Protein AF-A0A9D4FPV4-F1 (afdb_monomer_lite)

Structure (mmCIF, N/CA/C/O backbone):
data_AF-A0A9D4FPV4-F1
#
_entry.id   AF-A0A9D4FPV4-F1
#
loop_
_atom_site.group_PDB
_atom_site.id
_atom_site.type_symbol
_atom_site.label_atom_id
_atom_site.label_alt_id
_atom_site.label_comp_id
_atom_site.label_asym_id
_atom_site.label_entity_id
_atom_site.label_seq_id
_atom_site.pdbx_PDB_ins_code
_atom_site.Cartn_x
_atom_site.Cartn_y
_atom_site.Cartn_z
_atom_site.occupancy
_atom_site.B_iso_or_equiv
_atom_site.auth_seq_id
_atom_site.auth_comp_id
_atom_site.auth_asym_id
_atom_site.auth_atom_id
_atom_site.pdbx_PDB_model_num
ATOM 1 N N . MET A 1 1 ? -13.320 4.848 34.660 1.00 82.25 1 MET A N 1
ATOM 2 C CA . MET A 1 1 ? -12.532 3.700 34.163 1.00 82.25 1 MET A CA 1
ATOM 3 C C . MET A 1 1 ? -12.797 2.466 35.005 1.00 82.25 1 MET A C 1
ATOM 5 O O . MET A 1 1 ? -13.304 1.519 34.429 1.00 82.25 1 MET A O 1
ATOM 9 N N . GLN A 1 2 ? -12.563 2.500 36.325 1.00 88.62 2 GLN A N 1
ATOM 10 C CA . GLN A 1 2 ? -12.841 1.358 37.212 1.00 88.62 2 GLN A CA 1
ATOM 11 C C . GLN A 1 2 ? -14.270 0.813 37.055 1.00 88.62 2 GLN A C 1
ATOM 13 O O . GLN A 1 2 ? -14.420 -0.342 36.704 1.00 88.62 2 GLN A O 1
ATOM 18 N N . ALA A 1 3 ? -15.293 1.675 37.080 1.00 89.94 3 ALA A N 1
ATOM 19 C CA . ALA A 1 3 ? -16.686 1.254 36.866 1.00 89.94 3 ALA A CA 1
ATOM 20 C C . ALA A 1 3 ? -16.949 0.483 35.549 1.00 89.94 3 ALA A C 1
ATOM 22 O O . ALA A 1 3 ? -17.850 -0.347 35.487 1.00 89.94 3 ALA A O 1
ATOM 23 N N . LEU A 1 4 ? -16.180 0.745 34.482 1.00 90.44 4 LEU A N 1
ATOM 24 C CA . LEU A 1 4 ? -16.288 -0.024 33.234 1.00 90.44 4 LEU A CA 1
ATOM 25 C C . LEU A 1 4 ? -15.596 -1.385 33.352 1.00 90.44 4 LEU A C 1
ATOM 27 O O . LEU A 1 4 ? -16.082 -2.350 32.775 1.00 90.44 4 LEU A O 1
ATOM 31 N N . LEU A 1 5 ? -14.478 -1.460 34.079 1.00 90.94 5 LEU A N 1
ATOM 32 C CA . LEU A 1 5 ? -13.794 -2.721 34.366 1.00 90.94 5 LEU A CA 1
ATOM 33 C C . LEU A 1 5 ? -14.655 -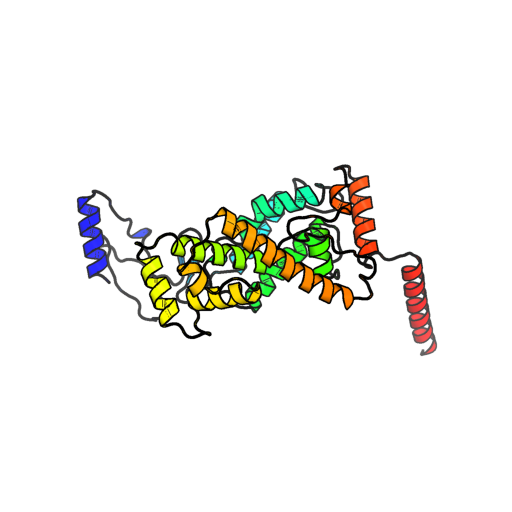3.604 35.271 1.00 90.94 5 LEU A C 1
ATOM 35 O O . LEU A 1 5 ? -14.843 -4.766 34.940 1.00 90.94 5 LEU A O 1
ATOM 39 N N . ASP A 1 6 ? -15.273 -3.035 36.307 1.00 90.56 6 ASP A N 1
ATOM 40 C CA . ASP A 1 6 ? -16.184 -3.752 37.207 1.00 90.56 6 ASP A CA 1
ATOM 41 C C . ASP A 1 6 ? -17.390 -4.318 36.435 1.00 90.56 6 ASP A C 1
ATOM 43 O O . ASP A 1 6 ? -17.797 -5.461 36.631 1.00 90.56 6 ASP A O 1
ATOM 47 N N . LEU A 1 7 ? -17.936 -3.547 35.484 1.00 92.19 7 LEU A N 1
ATOM 48 C CA . LEU A 1 7 ? -19.006 -4.016 34.601 1.00 92.19 7 LEU A CA 1
ATOM 49 C C . LEU A 1 7 ? -18.538 -5.160 33.688 1.00 92.19 7 LEU A C 1
ATOM 51 O O . LEU A 1 7 ? -19.287 -6.101 33.423 1.00 92.19 7 LEU A O 1
ATOM 55 N N . VAL A 1 8 ? -17.312 -5.079 33.172 1.00 91.31 8 VAL A N 1
ATOM 56 C CA . VAL A 1 8 ? -16.721 -6.141 32.351 1.00 91.31 8 VAL A CA 1
ATOM 57 C C . VAL A 1 8 ? -16.483 -7.398 33.190 1.00 91.31 8 VAL A C 1
ATOM 59 O O . VAL A 1 8 ? -16.819 -8.487 32.733 1.00 91.31 8 VAL A O 1
ATOM 62 N N . GLU A 1 9 ? -15.984 -7.280 34.418 1.00 90.12 9 GLU A N 1
ATOM 63 C CA . GLU A 1 9 ? -15.844 -8.400 35.358 1.00 90.12 9 GLU A CA 1
ATOM 64 C C . GLU A 1 9 ? -17.188 -9.039 35.696 1.00 90.12 9 GLU A C 1
ATOM 66 O O . GLU A 1 9 ? -17.328 -10.261 35.654 1.00 90.12 9 GLU A O 1
ATOM 71 N N . PHE A 1 10 ? -18.208 -8.224 35.960 1.00 90.31 10 PHE A N 1
ATOM 72 C CA . PHE A 1 10 ? -19.554 -8.711 36.237 1.00 90.31 10 PHE A CA 1
ATOM 73 C C . PHE A 1 10 ? -20.127 -9.513 35.059 1.00 90.31 10 PHE A C 1
ATOM 75 O O . PHE A 1 10 ? -20.656 -10.607 35.238 1.00 90.31 10 PHE A O 1
ATOM 82 N N . ASN A 1 11 ? -19.977 -9.018 33.828 1.00 92.19 11 ASN A N 1
ATOM 83 C CA . ASN A 1 11 ? -20.468 -9.739 32.653 1.00 92.19 11 ASN A CA 1
ATOM 84 C C . ASN A 1 11 ? -19.634 -10.989 32.340 1.00 92.19 11 ASN A C 1
ATOM 86 O O . ASN A 1 11 ? -20.189 -12.036 32.021 1.00 92.19 11 ASN A O 1
ATOM 90 N N . THR A 1 12 ? -18.308 -10.911 32.459 1.00 91.88 12 THR A N 1
ATOM 91 C CA . THR A 1 12 ? -17.434 -12.057 32.168 1.00 91.88 12 THR A CA 1
ATOM 92 C C . THR A 1 12 ? -17.549 -13.163 33.210 1.00 91.88 12 THR A C 1
ATOM 94 O O . THR A 1 12 ? -17.534 -14.334 32.841 1.00 91.88 12 THR A O 1
ATOM 97 N N . SER A 1 13 ? -17.771 -12.822 34.482 1.00 88.19 13 SER A N 1
ATOM 98 C CA . SER A 1 13 ? -18.072 -13.806 35.529 1.00 88.19 13 SER A CA 1
ATOM 99 C C . SER A 1 13 ? -19.400 -14.526 35.287 1.00 88.19 13 SER A C 1
ATOM 101 O O . SER A 1 13 ? -19.462 -15.740 35.476 1.00 88.19 13 SER A O 1
ATOM 103 N N . ARG A 1 14 ? -20.427 -13.824 34.781 1.00 90.44 14 ARG A N 1
ATOM 104 C CA . ARG A 1 14 ? -21.689 -14.444 34.341 1.00 90.44 14 ARG A CA 1
ATOM 105 C C . ARG A 1 14 ? -21.471 -15.461 33.222 1.00 90.44 14 ARG A C 1
ATOM 107 O O . ARG A 1 14 ? -22.079 -16.526 33.236 1.00 90.44 14 ARG A O 1
ATOM 114 N N . ASP A 1 15 ? -20.584 -15.140 32.286 1.00 92.00 15 ASP A N 1
ATOM 115 C CA . ASP A 1 15 ? -20.262 -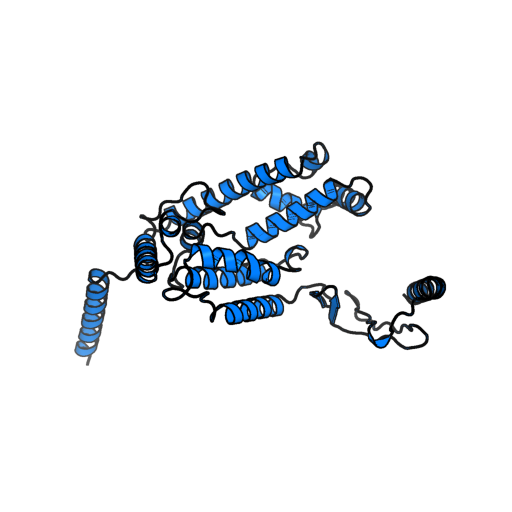15.998 31.144 1.00 92.00 15 ASP A CA 1
ATOM 116 C C . ASP A 1 15 ? -19.162 -17.038 31.468 1.00 92.00 15 ASP A C 1
ATOM 118 O O . ASP A 1 15 ? -18.694 -17.743 30.576 1.00 92.00 15 ASP A O 1
ATOM 122 N N . LEU A 1 16 ? -18.749 -17.155 32.742 1.00 89.81 16 LEU A N 1
ATOM 123 C CA . LEU A 1 16 ? -17.699 -18.063 33.234 1.00 89.81 16 LEU A CA 1
ATOM 124 C C . LEU A 1 16 ? -16.327 -17.865 32.561 1.00 89.81 16 LEU A C 1
ATOM 126 O O . LEU A 1 16 ? -15.498 -18.776 32.507 1.00 89.81 16 LEU A O 1
ATOM 130 N N . VAL A 1 17 ? -16.058 -16.655 32.071 1.00 91.94 17 VAL A N 1
ATOM 131 C CA . VAL A 1 17 ? -14.782 -16.266 31.470 1.00 91.94 17 VAL A CA 1
ATOM 132 C C . VAL A 1 17 ? -13.986 -15.436 32.470 1.00 91.94 17 VAL A C 1
ATOM 134 O O . VAL A 1 17 ? -14.460 -14.427 32.979 1.00 91.94 17 VAL A O 1
ATOM 137 N N . LYS A 1 18 ? -12.729 -15.816 32.721 1.00 88.12 18 LYS A N 1
ATOM 138 C CA . LYS A 1 18 ? -11.814 -15.027 33.556 1.00 88.12 18 LYS A CA 1
ATOM 139 C C . LYS A 1 18 ? -10.832 -14.251 32.686 1.00 88.12 18 LYS A C 1
ATOM 141 O O . LYS A 1 18 ? -10.059 -14.841 31.931 1.00 88.12 18 LYS A O 1
ATOM 146 N N . ILE A 1 19 ? -10.831 -12.928 32.816 1.00 90.00 19 ILE A N 1
ATOM 147 C CA . ILE A 1 19 ? -9.841 -12.077 32.149 1.00 90.00 19 ILE A CA 1
ATOM 148 C C . ILE A 1 19 ? -8.510 -12.174 32.897 1.00 90.00 19 ILE A C 1
ATOM 150 O O . ILE A 1 19 ? -8.471 -12.123 34.124 1.00 90.00 19 ILE A O 1
ATOM 154 N N . ASN A 1 20 ? -7.414 -12.321 32.154 1.00 90.38 20 ASN A N 1
ATOM 155 C CA . ASN A 1 20 ? -6.080 -12.365 32.735 1.00 90.38 20 ASN A CA 1
ATOM 156 C C . ASN A 1 20 ? -5.570 -10.928 33.013 1.00 90.38 20 ASN A C 1
ATOM 158 O O . ASN A 1 20 ? -5.347 -10.185 32.049 1.00 90.38 20 ASN A O 1
ATOM 162 N N . PRO A 1 21 ? -5.369 -10.537 34.285 1.00 89.75 21 PRO A N 1
ATOM 163 C CA . PRO A 1 21 ? -4.853 -9.216 34.645 1.00 89.75 21 PRO A CA 1
ATOM 164 C C . PRO A 1 21 ? -3.407 -8.993 34.184 1.00 89.75 21 PRO A C 1
ATOM 166 O O . PRO A 1 21 ? -3.105 -7.900 33.722 1.00 89.75 21 PRO A O 1
ATOM 169 N N . ASP A 1 22 ? -2.554 -10.023 34.167 1.00 89.12 22 ASP A N 1
ATOM 170 C CA . ASP A 1 22 ? -1.148 -9.916 33.735 1.00 89.12 22 ASP A CA 1
ATOM 171 C C . ASP A 1 22 ? -1.008 -9.568 32.247 1.00 89.12 22 ASP A C 1
ATOM 173 O O . ASP A 1 22 ? -0.028 -8.963 31.823 1.00 89.12 22 ASP A O 1
ATOM 177 N N . LYS A 1 23 ? -1.984 -9.981 31.428 1.00 89.44 23 LYS A N 1
ATOM 178 C CA . LYS A 1 23 ? -2.048 -9.646 29.993 1.00 89.44 23 LYS A CA 1
ATOM 179 C C . LYS A 1 23 ? -2.839 -8.368 29.718 1.00 89.44 23 LYS A C 1
ATOM 181 O O . LYS A 1 23 ? -2.939 -7.958 28.561 1.00 89.44 23 LYS A O 1
ATOM 186 N N . SER A 1 24 ? -3.464 -7.801 30.745 1.00 90.62 24 SER A N 1
ATOM 187 C CA . SER A 1 24 ? -4.238 -6.574 30.638 1.00 90.62 24 SER A CA 1
ATOM 188 C C . SER A 1 24 ? -3.313 -5.394 30.906 1.00 90.62 24 SER A C 1
ATOM 190 O O . SER A 1 24 ? -2.504 -5.409 31.827 1.00 90.62 24 SER A O 1
ATOM 192 N N . GLU A 1 25 ? -3.414 -4.365 30.077 1.00 90.25 25 GLU A N 1
ATOM 193 C CA . GLU A 1 25 ? -2.522 -3.210 30.128 1.00 90.25 25 GLU A CA 1
ATOM 194 C C . GLU A 1 25 ? -3.335 -1.930 29.921 1.00 90.25 25 GLU A C 1
ATOM 196 O O . GLU A 1 25 ? -4.277 -1.891 29.121 1.00 90.25 25 GLU A O 1
ATOM 201 N N . ILE A 1 26 ? -2.959 -0.863 30.625 1.00 88.62 26 ILE A N 1
ATOM 202 C CA . ILE A 1 26 ? -3.573 0.459 30.493 1.00 88.62 26 ILE A CA 1
ATOM 203 C C . ILE A 1 26 ? -2.666 1.344 29.647 1.00 88.62 26 ILE A C 1
ATOM 205 O O . ILE A 1 26 ? -1.550 1.671 30.047 1.00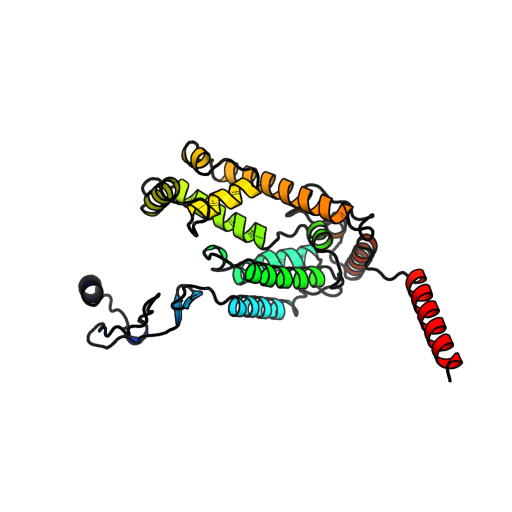 88.62 26 ILE A O 1
ATOM 209 N N . LEU A 1 27 ? -3.173 1.771 28.488 1.00 87.12 27 LEU A N 1
ATOM 210 C CA . LEU A 1 27 ? -2.519 2.752 27.625 1.00 87.12 27 LEU A CA 1
ATOM 211 C C . LEU A 1 27 ? -3.206 4.109 27.746 1.00 87.12 27 LEU A C 1
ATOM 213 O O . LEU A 1 27 ? -4.315 4.303 27.240 1.00 87.12 27 LEU A O 1
ATOM 217 N N . THR A 1 28 ? -2.521 5.083 28.335 1.00 82.31 28 THR A N 1
ATOM 218 C CA . THR A 1 28 ? -3.039 6.450 28.402 1.00 82.31 28 THR A CA 1
ATOM 219 C C . THR A 1 28 ? -2.794 7.179 27.077 1.00 82.31 28 THR A C 1
ATOM 221 O O . THR A 1 28 ? -1.658 7.415 26.662 1.00 82.31 28 THR A O 1
ATOM 224 N N . VAL A 1 29 ? -3.874 7.553 26.387 1.00 78.88 29 VAL A N 1
ATOM 225 C CA . VAL A 1 29 ? -3.825 8.299 25.118 1.00 78.88 29 VAL A CA 1
ATOM 226 C C . VAL A 1 29 ? -4.035 9.784 25.405 1.00 78.88 29 VAL A C 1
ATOM 228 O O . VAL A 1 29 ? -5.038 10.152 26.005 1.00 78.88 29 VAL A O 1
ATOM 231 N N . LYS A 1 30 ? -3.110 10.648 24.963 1.00 70.56 30 LYS A N 1
ATOM 232 C CA . LYS A 1 30 ? -3.107 12.124 25.144 1.00 70.56 30 LYS A CA 1
ATOM 233 C C . LYS A 1 30 ? -3.009 12.675 26.577 1.00 70.56 30 LYS A C 1
ATOM 235 O O . LYS A 1 30 ? -2.623 13.832 26.719 1.00 70.56 30 LYS A O 1
ATOM 240 N N . TYR A 1 31 ? -3.305 11.898 27.613 1.00 69.69 31 TYR A N 1
ATOM 241 C CA . TYR A 1 31 ? -3.192 12.328 29.012 1.00 69.69 31 TYR A CA 1
ATOM 242 C C . TYR A 1 31 ? -1.918 11.771 29.661 1.00 69.69 31 TYR A C 1
ATOM 244 O O . TYR A 1 31 ? -1.467 10.683 29.315 1.00 69.69 31 TYR A O 1
ATOM 252 N N . LYS A 1 32 ? -1.317 12.530 30.586 1.00 64.25 32 LYS A N 1
ATOM 253 C CA . LYS A 1 32 ? -0.096 12.120 31.310 1.00 64.25 32 LYS A CA 1
ATOM 254 C C . LYS A 1 32 ? -0.372 11.398 32.630 1.00 64.25 32 LYS A C 1
ATOM 256 O O . LYS A 1 32 ? 0.561 10.875 33.228 1.00 64.25 32 LYS A O 1
ATOM 261 N N . ASN A 1 33 ? -1.619 11.389 33.092 1.00 72.38 33 ASN A N 1
ATOM 262 C CA . ASN A 1 33 ? -1.941 10.832 34.398 1.00 72.38 33 ASN A CA 1
ATOM 263 C C . ASN A 1 33 ? -1.936 9.305 34.329 1.00 72.38 33 ASN A C 1
ATOM 265 O O . ASN A 1 33 ? -2.581 8.709 33.462 1.00 72.38 33 ASN A O 1
ATOM 269 N N . THR A 1 34 ? -1.202 8.690 35.250 1.00 74.38 34 THR A N 1
ATOM 270 C CA . THR A 1 34 ? -1.275 7.257 35.513 1.00 74.38 34 THR A CA 1
ATOM 271 C C . THR A 1 34 ? -2.621 6.953 36.153 1.00 74.38 34 THR A C 1
ATOM 273 O O . THR A 1 34 ? -3.066 7.656 37.063 1.00 74.38 34 THR A O 1
ATOM 276 N N . VAL A 1 35 ? -3.305 5.929 35.645 1.00 81.00 35 VAL A N 1
ATOM 277 C CA . VAL A 1 35 ? -4.594 5.507 36.192 1.00 81.00 35 VAL A CA 1
ATOM 278 C C . VAL A 1 35 ? -4.357 4.246 36.998 1.00 81.00 35 VAL A C 1
ATOM 280 O O . VAL A 1 35 ? -3.925 3.235 36.453 1.00 81.00 35 VAL A O 1
ATOM 283 N N . LYS A 1 36 ? -4.641 4.301 38.298 1.00 84.88 36 LYS A N 1
ATOM 284 C CA . LYS A 1 36 ? -4.700 3.096 39.124 1.00 84.88 36 LYS A CA 1
ATOM 285 C C . LYS A 1 36 ? -6.036 2.420 38.862 1.00 84.88 36 LYS A C 1
ATOM 287 O O . LYS A 1 36 ? -7.081 3.038 39.072 1.00 84.88 36 LYS A O 1
ATOM 292 N N . ALA A 1 37 ? -5.995 1.197 38.357 1.00 87.44 37 ALA A N 1
ATOM 293 C CA . ALA A 1 37 ? -7.184 0.386 38.175 1.00 87.44 37 ALA A CA 1
ATOM 294 C C . ALA A 1 37 ? -6.865 -1.067 38.507 1.00 87.44 37 ALA A C 1
ATOM 296 O O . ALA A 1 37 ? -5.753 -1.542 38.269 1.00 87.44 37 ALA A O 1
ATOM 297 N N . THR A 1 38 ? -7.853 -1.755 39.057 1.00 90.38 38 THR A N 1
ATOM 298 C CA . THR A 1 38 ? -7.742 -3.154 39.458 1.00 90.38 38 THR A CA 1
ATOM 299 C C . THR A 1 38 ? -8.623 -4.020 38.576 1.00 90.38 38 THR A C 1
ATOM 301 O O . THR A 1 38 ? -9.736 -3.614 38.242 1.00 90.38 38 THR A O 1
ATOM 304 N N . LEU A 1 39 ? -8.122 -5.203 38.224 1.00 87.94 39 LEU A N 1
ATOM 305 C CA . LEU A 1 39 ? -8.870 -6.262 37.567 1.00 87.94 39 LEU A CA 1
ATOM 306 C C . LEU A 1 39 ? -8.740 -7.564 38.368 1.00 87.94 39 LEU A C 1
ATOM 308 O O . LEU A 1 39 ? -7.625 -8.008 38.639 1.00 87.94 39 LEU A O 1
ATOM 312 N N . ASN A 1 40 ? -9.849 -8.190 38.752 1.00 86.19 40 ASN A N 1
ATOM 313 C CA . ASN A 1 40 ? -9.906 -9.371 39.617 1.00 86.19 40 ASN A CA 1
ATOM 314 C C . ASN A 1 40 ? -9.122 -9.180 40.931 1.00 86.19 40 ASN A C 1
ATOM 316 O O . ASN A 1 40 ? -8.442 -10.095 41.399 1.00 86.19 40 ASN A O 1
ATOM 320 N N . GLY A 1 41 ? -9.162 -7.967 41.493 1.00 84.50 41 GLY A N 1
ATOM 321 C CA . GLY A 1 41 ? -8.407 -7.592 42.693 1.00 84.50 41 GLY A CA 1
ATOM 322 C C . GLY A 1 41 ? -6.895 -7.404 42.491 1.00 84.50 41 GLY A C 1
ATOM 323 O O . GLY A 1 41 ? -6.199 -7.117 43.461 1.00 84.50 41 GLY A O 1
ATOM 324 N N . GLN A 1 42 ? -6.375 -7.536 41.266 1.00 89.94 42 GLN A N 1
ATOM 325 C CA . GLN A 1 42 ? -4.966 -7.294 40.934 1.00 89.94 42 GLN A CA 1
ATOM 326 C C . GLN A 1 42 ? -4.798 -5.960 40.201 1.00 89.94 42 GLN A C 1
ATOM 328 O O . GLN A 1 42 ? -5.623 -5.596 39.368 1.00 89.94 42 GLN A O 1
ATOM 333 N N . GLU A 1 43 ? -3.742 -5.205 40.508 1.00 89.12 43 GLU A N 1
ATOM 334 C CA . GLU A 1 43 ? -3.479 -3.920 39.849 1.00 89.12 43 GLU A CA 1
ATOM 335 C C . GLU A 1 43 ? -2.998 -4.130 38.406 1.00 89.12 43 GLU A C 1
ATOM 337 O O . GLU A 1 43 ? -2.088 -4.916 38.146 1.00 89.12 43 GLU A O 1
ATOM 342 N N . ILE A 1 44 ? -3.610 -3.414 37.461 1.00 91.50 44 ILE A N 1
ATOM 343 C CA . ILE A 1 44 ? -3.250 -3.488 36.044 1.00 91.50 44 ILE A CA 1
ATOM 344 C C . ILE A 1 44 ? -2.071 -2.553 35.764 1.00 91.50 44 ILE A C 1
ATOM 346 O O . ILE A 1 44 ? -2.070 -1.383 36.160 1.00 91.50 44 ILE A O 1
ATOM 350 N N . SER A 1 45 ? -1.082 -3.039 35.012 1.00 89.44 45 SER A N 1
ATOM 351 C CA . SER A 1 45 ? 0.083 -2.234 34.647 1.00 89.44 45 SER A CA 1
ATOM 352 C C . SER A 1 45 ? -0.273 -1.087 33.684 1.00 89.44 45 SER A C 1
ATOM 354 O O . SER A 1 45 ? -1.039 -1.243 32.730 1.00 89.44 45 SER A O 1
ATOM 356 N N . ASN A 1 46 ? 0.301 0.095 33.932 1.00 88.31 46 ASN A N 1
ATOM 357 C CA . ASN A 1 46 ? 0.252 1.218 32.996 1.00 88.31 46 ASN A CA 1
ATOM 358 C C . ASN A 1 46 ? 1.459 1.132 32.061 1.00 88.31 46 ASN A C 1
ATOM 360 O O . ASN A 1 46 ? 2.601 1.107 32.522 1.00 88.31 46 ASN A O 1
ATOM 364 N N . VAL A 1 47 ? 1.221 1.148 30.753 1.00 88.00 47 VAL A N 1
ATOM 365 C CA . VAL A 1 47 ? 2.276 1.034 29.743 1.00 88.00 47 VAL A CA 1
ATOM 366 C C . VAL A 1 47 ? 2.205 2.182 28.741 1.00 88.00 47 VAL A C 1
ATOM 368 O O . VAL A 1 47 ? 1.155 2.767 28.476 1.00 88.00 47 VAL A O 1
ATOM 371 N N . SER A 1 48 ? 3.355 2.525 28.162 1.00 84.31 48 SER A N 1
ATOM 372 C CA . SER A 1 48 ? 3.463 3.583 27.148 1.00 84.31 48 SER A CA 1
ATOM 373 C C . SER A 1 48 ? 3.154 3.095 25.730 1.00 84.31 48 SER A C 1
ATOM 375 O O . SER A 1 48 ? 2.776 3.904 24.875 1.00 84.31 48 SER A O 1
ATOM 377 N N . ASN A 1 49 ? 3.294 1.785 25.501 1.00 84.75 49 ASN A N 1
ATOM 378 C CA . ASN A 1 49 ? 3.002 1.085 24.258 1.00 84.75 49 ASN A CA 1
ATOM 379 C C . ASN A 1 49 ? 2.250 -0.215 24.560 1.00 84.75 49 ASN A C 1
ATOM 381 O O . ASN A 1 49 ? 2.695 -0.975 25.410 1.00 84.75 49 ASN A O 1
ATOM 385 N N . VAL A 1 50 ? 1.181 -0.489 23.810 1.00 87.00 50 VAL A N 1
ATOM 386 C CA . VAL A 1 50 ? 0.440 -1.762 23.837 1.00 87.00 50 VAL A CA 1
ATOM 387 C C . VAL A 1 50 ? 0.407 -2.340 22.434 1.00 87.00 50 VAL A C 1
ATOM 389 O O . VAL A 1 50 ? 0.111 -1.631 21.467 1.00 87.00 50 VAL A O 1
ATOM 392 N N . LYS A 1 51 ? 0.629 -3.646 22.311 1.00 85.62 51 LYS A N 1
ATOM 393 C CA . LYS A 1 51 ? 0.446 -4.355 21.045 1.00 85.62 51 LYS A CA 1
ATOM 394 C C . LYS A 1 51 ? -0.991 -4.845 20.913 1.00 85.62 51 LYS A C 1
ATOM 396 O O . LYS A 1 51 ? -1.420 -5.743 21.627 1.00 85.62 51 LYS A O 1
ATOM 401 N N . HIS A 1 52 ? -1.730 -4.310 19.946 1.00 83.94 52 HIS A N 1
ATOM 402 C CA . HIS A 1 52 ? -3.117 -4.695 19.690 1.00 83.94 52 HIS A CA 1
ATOM 403 C C . HIS A 1 52 ? -3.300 -5.172 18.248 1.00 83.94 52 HIS A C 1
ATOM 405 O O . HIS A 1 52 ? -3.014 -4.437 17.304 1.00 83.94 52 HIS A O 1
ATOM 411 N N . ILE A 1 53 ? -3.764 -6.416 18.071 1.00 84.50 53 ILE A N 1
ATOM 412 C CA . ILE A 1 53 ? -3.979 -7.053 16.753 1.00 84.50 53 ILE A CA 1
ATOM 413 C C . ILE A 1 53 ? -2.701 -6.989 15.880 1.00 84.50 53 ILE A C 1
ATOM 415 O O . ILE A 1 53 ? -2.719 -6.768 14.671 1.00 84.50 53 ILE A O 1
ATOM 419 N N . GLY A 1 54 ? -1.536 -7.155 16.516 1.00 79.00 54 GLY A N 1
ATOM 420 C CA . GLY A 1 54 ? -0.237 -7.106 15.840 1.00 79.00 54 GLY A CA 1
ATOM 421 C C . GLY A 1 54 ? 0.225 -5.702 15.428 1.00 79.00 54 GLY A C 1
ATOM 422 O O . GLY A 1 54 ? 1.156 -5.596 14.627 1.00 79.00 54 GLY A O 1
ATOM 423 N N . ILE A 1 55 ? -0.414 -4.644 15.937 1.00 80.25 55 ILE A N 1
ATOM 424 C CA . ILE A 1 55 ? -0.032 -3.242 15.743 1.00 80.25 55 ILE A CA 1
ATOM 425 C C . ILE A 1 55 ? 0.381 -2.647 17.088 1.00 80.25 55 ILE A C 1
ATOM 427 O O . ILE A 1 55 ? -0.414 -2.629 18.028 1.00 80.25 55 ILE A O 1
ATOM 431 N N . ASP A 1 56 ? 1.596 -2.116 17.151 1.00 80.50 56 ASP A N 1
ATOM 432 C CA . ASP A 1 56 ? 2.070 -1.367 18.309 1.00 80.50 56 ASP A CA 1
ATOM 433 C C . ASP A 1 56 ? 1.385 0.002 18.352 1.00 80.50 56 ASP A C 1
ATOM 435 O O . ASP A 1 56 ? 1.507 0.817 17.430 1.00 80.50 56 ASP A O 1
ATOM 439 N N . ARG A 1 57 ? 0.627 0.242 19.422 1.00 80.44 57 ARG A N 1
ATOM 440 C CA . ARG A 1 57 ? -0.062 1.501 19.698 1.00 80.44 57 ARG A CA 1
ATOM 441 C C . ARG A 1 57 ? 0.650 2.218 20.826 1.00 80.44 57 ARG A C 1
ATOM 443 O O . ARG A 1 57 ? 0.850 1.648 21.890 1.00 80.44 57 ARG A O 1
ATOM 450 N N . ASN A 1 58 ? 0.973 3.482 20.597 1.00 81.50 58 ASN A N 1
ATOM 451 C CA . ASN A 1 58 ? 1.528 4.370 21.610 1.00 81.50 58 ASN A CA 1
ATOM 452 C C . ASN A 1 58 ? 0.481 5.398 22.066 1.00 81.50 58 ASN A C 1
ATOM 454 O O . ASN A 1 58 ? -0.564 5.556 21.432 1.00 81.50 58 ASN A O 1
ATOM 458 N N . GLY A 1 59 ? 0.778 6.174 23.112 1.00 73.56 59 GLY A N 1
ATOM 459 C CA . GLY A 1 59 ? -0.108 7.253 23.587 1.00 73.56 59 GLY A CA 1
ATOM 460 C C . GLY A 1 59 ? -0.417 8.358 22.553 1.00 73.56 59 GLY A C 1
ATOM 461 O O . GLY A 1 59 ? -1.313 9.175 22.771 1.00 73.56 59 GLY A O 1
ATOM 462 N N . LYS A 1 60 ? 0.296 8.384 21.413 1.00 72.56 60 LYS A N 1
ATOM 463 C CA . LYS A 1 60 ? 0.048 9.261 20.248 1.00 72.56 60 LYS A CA 1
ATOM 464 C C . LYS A 1 60 ? -0.755 8.573 19.129 1.00 72.56 60 LYS A C 1
ATOM 466 O O . LYS A 1 60 ? -1.102 9.225 18.149 1.00 72.56 60 LYS A O 1
ATOM 471 N N . ASN A 1 61 ? -1.056 7.283 19.282 1.00 69.94 61 ASN A N 1
ATOM 472 C CA . ASN A 1 61 ? -1.700 6.397 18.315 1.00 69.94 61 ASN A CA 1
ATOM 473 C C . ASN A 1 61 ? -1.012 6.345 16.933 1.00 69.94 61 ASN A C 1
ATOM 475 O O . ASN A 1 61 ? -1.682 6.227 15.909 1.00 69.94 61 ASN A O 1
ATOM 479 N N . THR A 1 62 ? 0.320 6.447 16.883 1.00 70.25 62 THR A N 1
ATOM 480 C CA . THR A 1 62 ? 1.106 6.368 15.637 1.00 70.25 62 THR A CA 1
ATOM 481 C C . THR A 1 62 ? 1.716 4.980 15.452 1.00 70.25 62 THR A C 1
ATOM 483 O O . THR A 1 62 ? 2.347 4.475 16.379 1.00 70.25 62 THR A O 1
ATOM 486 N N . VAL A 1 63 ? 1.614 4.401 14.254 1.00 70.81 63 VAL A N 1
ATOM 487 C CA . VAL A 1 63 ? 2.274 3.136 13.893 1.00 70.81 63 VAL A CA 1
ATOM 488 C C . VAL A 1 63 ? 3.788 3.299 13.851 1.00 70.81 63 VAL A C 1
ATOM 490 O O . VAL A 1 63 ? 4.325 4.251 13.278 1.00 70.81 63 VAL A O 1
ATOM 493 N N . ASN A 1 64 ? 4.483 2.301 14.393 1.00 79.31 64 ASN A N 1
ATOM 494 C CA . ASN A 1 64 ? 5.923 2.165 14.252 1.00 79.31 64 ASN A CA 1
ATOM 495 C C . ASN A 1 64 ? 6.293 1.669 12.843 1.00 79.31 64 ASN A C 1
ATOM 497 O O . ASN A 1 64 ? 6.407 0.474 12.568 1.00 79.31 64 ASN A O 1
ATOM 501 N N . ILE A 1 65 ? 6.483 2.608 11.920 1.00 84.44 65 ILE A N 1
ATOM 502 C CA . ILE A 1 65 ? 6.843 2.308 10.526 1.00 84.44 65 ILE A CA 1
ATOM 503 C C . ILE A 1 65 ? 8.197 1.606 10.421 1.00 84.44 65 ILE A C 1
ATOM 505 O O . ILE A 1 65 ? 8.390 0.777 9.534 1.00 84.44 65 ILE A O 1
ATOM 509 N N . GLU A 1 66 ? 9.124 1.886 11.336 1.00 86.31 66 GLU A N 1
ATOM 510 C CA . GLU A 1 66 ? 10.442 1.246 11.338 1.00 86.31 66 GLU A CA 1
ATOM 511 C C . GLU A 1 66 ? 10.331 -0.255 11.650 1.00 86.31 66 GLU A C 1
ATOM 513 O O . GLU A 1 66 ? 11.037 -1.077 11.061 1.00 86.31 66 GLU A O 1
ATOM 518 N N . GLU A 1 67 ? 9.382 -0.653 12.501 1.00 86.12 67 GLU A N 1
ATOM 519 C CA . GLU A 1 67 ? 9.075 -2.066 12.738 1.00 86.12 67 GLU A CA 1
ATOM 520 C C . GLU A 1 67 ? 8.484 -2.742 11.487 1.00 86.12 67 GLU A C 1
ATOM 522 O O . GLU A 1 67 ? 8.839 -3.879 11.151 1.00 86.12 67 GLU A O 1
ATOM 527 N N . ARG A 1 68 ? 7.630 -2.030 10.737 1.00 87.50 68 ARG A N 1
ATOM 528 C CA . ARG A 1 68 ? 7.074 -2.524 9.465 1.00 87.50 68 ARG A CA 1
ATOM 529 C C . ARG A 1 68 ? 8.148 -2.683 8.398 1.00 87.50 68 ARG A C 1
ATOM 531 O O . ARG A 1 68 ? 8.198 -3.722 7.739 1.00 87.50 68 ARG A O 1
ATOM 538 N N . LEU A 1 69 ? 9.061 -1.721 8.289 1.00 90.81 69 LEU A N 1
ATOM 539 C CA . LEU A 1 69 ? 10.233 -1.819 7.418 1.00 90.81 69 LEU A CA 1
ATOM 540 C C . LEU A 1 69 ? 11.108 -3.016 7.803 1.00 90.81 69 LEU A C 1
ATOM 542 O O . LEU A 1 69 ? 11.478 -3.804 6.935 1.00 90.81 69 LEU A O 1
ATOM 546 N N . ARG A 1 70 ? 11.370 -3.224 9.099 1.00 91.56 70 ARG A N 1
ATOM 547 C CA . ARG A 1 70 ? 12.128 -4.384 9.595 1.00 91.56 70 ARG A CA 1
ATOM 548 C C . ARG A 1 70 ? 11.433 -5.709 9.275 1.00 91.56 70 ARG A C 1
ATOM 550 O O . ARG A 1 70 ? 12.088 -6.676 8.890 1.00 91.56 70 ARG A O 1
ATOM 557 N N . THR A 1 71 ? 10.109 -5.762 9.401 1.00 90.88 71 THR A N 1
ATOM 558 C CA . THR A 1 71 ? 9.307 -6.948 9.062 1.00 90.88 71 THR A CA 1
ATOM 559 C C . THR A 1 71 ? 9.374 -7.257 7.567 1.00 90.88 71 THR A C 1
ATOM 561 O O . THR A 1 71 ? 9.582 -8.412 7.181 1.00 90.88 71 THR A O 1
ATOM 564 N N . ALA A 1 72 ? 9.265 -6.232 6.720 1.00 91.75 72 ALA A N 1
ATOM 565 C CA . ALA A 1 72 ? 9.423 -6.381 5.280 1.00 91.75 72 ALA A CA 1
ATOM 566 C C . ALA A 1 72 ? 10.838 -6.864 4.922 1.00 91.75 72 ALA A C 1
ATOM 568 O O . ALA A 1 72 ? 10.971 -7.846 4.196 1.00 91.75 72 ALA A O 1
ATOM 569 N N . GLN A 1 73 ? 11.882 -6.275 5.516 1.00 92.56 73 GLN A N 1
ATOM 570 C CA . GLN A 1 73 ? 13.278 -6.687 5.315 1.00 92.56 73 GLN A CA 1
ATOM 571 C C . GLN A 1 73 ? 13.510 -8.153 5.671 1.00 92.56 73 GLN A C 1
ATOM 573 O O . GLN A 1 73 ? 14.052 -8.896 4.860 1.00 92.56 73 GLN A O 1
ATOM 578 N N . ARG A 1 74 ? 13.046 -8.595 6.845 1.00 93.12 74 ARG A N 1
ATOM 579 C CA . ARG A 1 74 ? 13.139 -10.005 7.259 1.00 93.12 74 ARG A CA 1
ATOM 580 C C . ARG A 1 74 ? 12.446 -10.935 6.265 1.00 93.12 74 ARG A C 1
ATOM 582 O O . ARG A 1 74 ? 12.993 -11.977 5.922 1.00 93.12 74 ARG A O 1
ATOM 589 N N . THR A 1 75 ? 11.277 -10.531 5.766 1.00 93.00 75 THR A N 1
ATOM 590 C CA . THR A 1 75 ? 10.527 -11.307 4.768 1.00 93.00 75 THR A CA 1
ATOM 591 C C . THR A 1 75 ? 11.291 -11.395 3.444 1.00 93.00 75 THR A C 1
ATOM 593 O O . THR A 1 75 ? 11.375 -12.467 2.853 1.00 93.00 75 THR A O 1
ATOM 596 N N . ILE A 1 76 ? 11.910 -10.305 2.988 1.00 91.56 76 ILE A N 1
ATOM 597 C CA . ILE A 1 76 ? 12.746 -10.325 1.781 1.00 91.56 76 ILE A CA 1
ATOM 598 C C . ILE A 1 76 ? 13.964 -11.217 1.980 1.00 91.56 76 ILE A C 1
ATOM 600 O O . ILE A 1 76 ? 14.241 -12.041 1.116 1.00 91.56 76 ILE A O 1
ATOM 604 N N . TYR A 1 77 ? 14.665 -11.100 3.110 1.00 91.25 77 TYR A N 1
ATOM 605 C CA . TYR A 1 77 ? 15.848 -11.917 3.380 1.00 91.25 77 TYR A CA 1
ATOM 606 C C . TYR A 1 77 ? 15.528 -13.411 3.394 1.00 91.25 77 TYR A C 1
ATOM 608 O O . TYR A 1 77 ? 16.275 -14.183 2.798 1.00 91.25 77 TYR A O 1
ATOM 616 N N . SER A 1 78 ? 14.375 -13.816 3.936 1.00 90.88 78 SER A N 1
ATOM 617 C CA . SER A 1 78 ? 13.923 -15.211 3.824 1.00 90.88 78 SER A CA 1
ATOM 618 C C . SER A 1 78 ? 13.628 -15.653 2.384 1.00 90.88 78 SER A C 1
ATOM 620 O O . SER A 1 78 ? 13.700 -16.837 2.077 1.00 90.88 78 SER A O 1
ATOM 622 N N . LEU A 1 79 ? 13.316 -14.712 1.489 1.00 89.94 79 LEU A N 1
ATOM 623 C CA . LEU A 1 79 ? 12.994 -14.973 0.085 1.00 89.94 79 LEU A CA 1
ATOM 624 C C . LEU A 1 79 ? 14.206 -14.825 -0.853 1.00 89.94 79 LEU A C 1
ATOM 626 O O . LEU A 1 79 ? 14.114 -15.208 -2.021 1.00 89.94 79 LEU A O 1
ATOM 630 N N . LEU A 1 80 ? 15.353 -14.334 -0.368 1.00 86.06 80 LEU A N 1
ATOM 631 C CA . LEU A 1 80 ? 16.574 -14.244 -1.174 1.00 86.06 80 LEU A CA 1
ATOM 632 C C . LEU A 1 80 ? 17.098 -15.625 -1.577 1.00 86.06 80 LEU A C 1
ATOM 634 O O . LEU A 1 80 ? 17.448 -15.798 -2.744 1.00 86.06 80 LEU A O 1
ATOM 638 N N . GLY A 1 81 ? 17.098 -16.591 -0.648 1.00 80.88 81 GLY A N 1
ATOM 639 C CA . GLY A 1 81 ? 17.523 -17.976 -0.894 1.00 80.88 81 GLY A CA 1
ATOM 640 C C . GLY A 1 81 ? 16.731 -18.657 -2.020 1.00 80.88 81 GLY A C 1
ATOM 641 O O . GLY A 1 81 ? 17.342 -19.156 -2.959 1.00 80.88 81 GLY A O 1
ATOM 642 N N . PRO A 1 82 ? 15.386 -18.588 -2.004 1.00 79.94 82 PRO A N 1
ATOM 643 C CA . PRO A 1 82 ? 14.543 -19.031 -3.116 1.00 79.94 82 PRO A CA 1
ATOM 644 C C . PRO A 1 82 ? 14.758 -18.300 -4.452 1.00 79.94 82 PRO A C 1
ATOM 646 O O . PRO A 1 82 ? 14.286 -18.786 -5.474 1.00 79.94 82 PRO A O 1
ATOM 649 N N . GLY A 1 83 ? 15.434 -17.144 -4.476 1.00 79.56 83 GLY A N 1
ATOM 650 C CA . GLY A 1 83 ? 15.746 -16.421 -5.713 1.00 79.56 83 GLY A CA 1
ATOM 651 C C . GLY A 1 83 ? 15.027 -15.081 -5.903 1.00 79.56 83 GLY A C 1
ATOM 652 O O . GLY A 1 83 ? 14.838 -14.658 -7.045 1.00 79.56 83 GLY A O 1
ATOM 653 N N . LEU A 1 84 ? 14.626 -14.378 -4.834 1.00 83.69 84 LEU A N 1
ATOM 654 C CA . LEU A 1 84 ? 14.091 -13.004 -4.911 1.00 83.69 84 LEU A CA 1
ATOM 655 C C . LEU A 1 84 ? 15.207 -11.955 -5.140 1.00 83.69 84 LEU A C 1
ATOM 657 O O . LEU A 1 84 ? 15.331 -10.982 -4.402 1.00 83.69 84 LEU A O 1
ATOM 661 N N . HIS A 1 85 ? 16.047 -12.161 -6.153 1.00 77.19 85 HIS A N 1
ATOM 662 C CA . HIS A 1 85 ? 17.111 -11.245 -6.570 1.00 77.19 85 HIS A CA 1
ATOM 663 C C . HIS A 1 85 ? 17.316 -11.317 -8.094 1.00 77.19 85 HIS A C 1
ATOM 665 O O . HIS A 1 85 ? 16.993 -12.326 -8.726 1.00 77.19 85 HIS A O 1
ATOM 671 N N . ALA A 1 86 ? 17.842 -10.249 -8.703 1.00 68.62 86 ALA A N 1
ATOM 672 C CA . ALA A 1 86 ? 18.085 -10.214 -10.147 1.00 68.62 86 ALA A CA 1
ATOM 673 C C . ALA A 1 86 ? 19.159 -11.213 -10.615 1.00 68.62 86 ALA A C 1
ATOM 675 O O . ALA A 1 86 ? 20.071 -11.588 -9.881 1.00 68.62 86 ALA A O 1
ATOM 676 N N . GLY A 1 87 ? 19.064 -11.615 -11.885 1.00 64.00 87 GLY A N 1
ATOM 677 C CA . GLY A 1 87 ? 20.143 -12.262 -12.640 1.00 64.00 87 GLY A CA 1
ATOM 678 C C . GLY A 1 87 ? 20.404 -13.751 -12.371 1.00 64.00 87 GLY A C 1
ATOM 679 O O . GLY A 1 87 ? 20.970 -14.415 -13.247 1.00 64.00 87 GLY A O 1
ATOM 680 N N . ARG A 1 88 ? 20.009 -14.294 -11.209 1.00 66.00 88 ARG A N 1
ATOM 681 C CA . ARG A 1 88 ? 20.210 -15.718 -10.846 1.00 66.00 88 ARG A CA 1
ATOM 682 C C . ARG A 1 88 ? 19.009 -16.387 -10.160 1.00 66.00 88 ARG A C 1
ATOM 684 O O . ARG A 1 88 ? 19.107 -17.545 -9.776 1.00 66.00 88 ARG A O 1
ATOM 691 N N . GLY A 1 89 ? 17.887 -15.681 -10.048 1.00 73.00 89 GLY A N 1
ATOM 692 C CA . GLY A 1 89 ? 16.676 -16.167 -9.393 1.00 73.00 89 GLY A CA 1
ATOM 693 C C . GLY A 1 89 ? 15.470 -16.281 -10.326 1.00 73.00 89 GLY A C 1
ATOM 694 O O . GLY A 1 89 ? 15.576 -16.686 -11.487 1.00 73.00 89 GLY A O 1
ATOM 695 N N . PHE A 1 90 ? 14.302 -15.915 -9.803 1.00 84.56 90 PHE A N 1
ATOM 696 C CA . PHE A 1 90 ? 13.042 -15.954 -10.539 1.00 84.56 90 PHE A CA 1
ATOM 697 C C . PHE A 1 90 ? 13.011 -14.980 -11.723 1.00 84.56 90 PHE A C 1
ATOM 699 O O . PHE A 1 90 ? 13.719 -13.973 -11.758 1.00 84.56 90 PHE A O 1
ATOM 706 N N . SER A 1 91 ? 12.115 -15.234 -12.684 1.00 88.50 91 SER A N 1
ATOM 707 C CA . SER A 1 91 ? 11.776 -14.198 -13.659 1.00 88.50 91 SER A CA 1
ATOM 708 C C . SER A 1 91 ? 11.199 -12.981 -12.933 1.00 88.50 91 SER A C 1
ATOM 710 O O . SER A 1 91 ? 10.499 -13.107 -11.927 1.00 88.50 91 SER A O 1
ATOM 712 N N . THR A 1 92 ? 11.454 -11.791 -13.464 1.00 90.75 92 THR A N 1
ATOM 713 C CA . THR A 1 92 ? 11.019 -10.516 -12.883 1.00 90.75 92 THR A CA 1
ATOM 714 C C . THR A 1 92 ? 9.518 -10.471 -12.566 1.00 90.75 92 THR A C 1
ATOM 716 O O . THR A 1 92 ? 9.120 -9.944 -11.530 1.00 90.75 92 THR A O 1
ATOM 719 N N . ILE A 1 93 ? 8.676 -11.085 -13.406 1.00 91.81 93 ILE A N 1
ATOM 720 C CA . ILE A 1 93 ? 7.226 -11.184 -13.170 1.00 91.81 93 ILE A CA 1
ATOM 721 C C . ILE A 1 93 ? 6.916 -12.071 -11.965 1.00 91.81 93 ILE A C 1
ATOM 723 O O . ILE A 1 93 ? 6.090 -11.707 -11.129 1.00 91.81 93 ILE A O 1
ATOM 727 N N . VAL A 1 94 ? 7.573 -13.228 -11.861 1.00 91.06 94 VAL A N 1
ATOM 728 C CA . VAL A 1 94 ? 7.377 -14.152 -10.739 1.00 91.06 94 VAL A CA 1
ATOM 729 C C . VAL A 1 94 ? 7.875 -13.516 -9.443 1.00 91.06 94 VAL A C 1
ATOM 731 O O . VAL A 1 94 ? 7.151 -13.524 -8.453 1.00 91.06 94 VAL A O 1
ATOM 734 N N . ALA A 1 95 ? 9.044 -12.877 -9.460 1.00 91.62 95 ALA A N 1
ATOM 735 C CA . ALA A 1 95 ? 9.576 -12.137 -8.319 1.00 91.62 95 ALA A CA 1
ATOM 736 C C . ALA A 1 95 ? 8.633 -11.004 -7.867 1.00 91.62 95 ALA A C 1
ATOM 738 O O . ALA A 1 95 ? 8.355 -10.870 -6.676 1.00 91.62 95 ALA A O 1
ATOM 739 N N . HIS A 1 96 ? 8.066 -10.235 -8.803 1.00 92.75 96 HIS A N 1
ATOM 740 C CA . HIS A 1 96 ? 7.064 -9.213 -8.484 1.00 92.75 96 HIS A CA 1
ATOM 741 C C . HIS A 1 96 ? 5.768 -9.817 -7.922 1.00 92.75 96 HIS A C 1
ATOM 743 O O . HIS A 1 96 ? 5.183 -9.274 -6.985 1.00 92.75 96 HIS A O 1
ATOM 749 N N . LYS A 1 97 ? 5.330 -10.975 -8.433 1.00 92.88 97 LYS A N 1
ATOM 750 C CA . LYS A 1 97 ? 4.185 -11.702 -7.870 1.00 92.88 97 LYS A CA 1
ATOM 751 C C . LYS A 1 97 ? 4.468 -12.158 -6.436 1.00 92.88 97 LYS A C 1
ATOM 753 O O . LYS A 1 97 ? 3.612 -11.970 -5.576 1.00 92.88 97 LYS A O 1
ATOM 758 N N . ILE A 1 98 ? 5.658 -12.692 -6.159 1.00 93.00 98 ILE A N 1
ATOM 759 C CA . ILE A 1 98 ? 6.097 -13.089 -4.810 1.00 93.00 98 ILE A CA 1
ATOM 760 C C . ILE A 1 98 ? 6.117 -11.876 -3.873 1.00 93.00 98 ILE A C 1
ATOM 762 O O . ILE A 1 98 ? 5.571 -11.956 -2.774 1.00 93.00 98 ILE A O 1
ATOM 766 N N . TRP A 1 99 ? 6.660 -10.739 -4.322 1.00 93.25 99 TRP A N 1
ATOM 767 C CA . TRP A 1 99 ? 6.614 -9.472 -3.584 1.00 93.25 99 TRP A CA 1
ATOM 768 C C . TRP A 1 99 ? 5.180 -9.103 -3.184 1.00 93.25 99 TRP A C 1
ATOM 770 O O . TRP A 1 99 ? 4.894 -8.965 -1.994 1.00 93.25 99 TRP A O 1
ATOM 780 N N . ASN A 1 100 ? 4.266 -9.049 -4.158 1.00 93.94 100 ASN A N 1
ATOM 781 C CA . ASN A 1 100 ? 2.863 -8.699 -3.925 1.00 93.94 100 ASN A CA 1
ATOM 782 C C . ASN A 1 100 ? 2.121 -9.713 -3.042 1.00 93.94 100 ASN A C 1
ATOM 784 O O . ASN A 1 100 ? 1.182 -9.340 -2.344 1.00 93.94 100 ASN A O 1
ATOM 788 N N . THR A 1 101 ? 2.521 -10.986 -3.078 1.00 93.50 101 THR A N 1
ATOM 789 C CA . THR A 1 101 ? 1.839 -12.070 -2.352 1.00 93.50 101 THR A CA 1
ATOM 790 C C . THR A 1 101 ? 2.302 -12.171 -0.902 1.00 93.50 101 THR A C 1
ATOM 792 O O . THR A 1 101 ? 1.477 -12.343 -0.013 1.00 93.50 101 THR A O 1
ATOM 795 N N . TYR A 1 102 ? 3.607 -12.052 -0.642 1.00 93.12 102 TYR A N 1
ATOM 796 C CA . TYR A 1 102 ? 4.177 -12.337 0.680 1.00 93.12 102 TYR A CA 1
ATOM 797 C C . TYR A 1 102 ? 4.688 -11.098 1.407 1.00 93.12 102 TYR A C 1
ATOM 799 O O . TYR A 1 102 ? 4.560 -11.006 2.629 1.00 93.12 102 TYR A O 1
ATOM 807 N N . VAL A 1 103 ? 5.278 -10.146 0.681 1.00 93.50 103 VAL A N 1
ATOM 808 C CA . VAL A 1 103 ? 5.932 -8.992 1.305 1.00 93.50 103 VAL A CA 1
ATOM 809 C C . VAL A 1 103 ? 4.951 -7.843 1.474 1.00 93.50 103 VAL A C 1
ATOM 811 O O . VAL A 1 103 ? 4.796 -7.354 2.588 1.00 93.50 103 VAL A O 1
ATOM 814 N N . THR A 1 104 ? 4.238 -7.449 0.415 1.00 93.25 104 THR A N 1
ATOM 815 C CA . THR A 1 104 ? 3.302 -6.313 0.445 1.00 93.25 104 THR A CA 1
ATOM 816 C C . THR A 1 104 ? 2.250 -6.410 1.555 1.00 93.25 104 THR A C 1
ATOM 818 O O . THR A 1 104 ? 2.078 -5.413 2.257 1.00 93.25 104 THR A O 1
ATOM 821 N N . PRO A 1 105 ? 1.588 -7.562 1.805 1.00 91.69 105 PRO A N 1
ATOM 822 C CA . PRO A 1 105 ? 0.596 -7.651 2.875 1.00 91.69 105 PRO A CA 1
ATOM 823 C C . PRO A 1 105 ? 1.213 -7.427 4.258 1.00 91.69 105 PRO A C 1
ATOM 825 O O . PRO A 1 105 ? 0.675 -6.664 5.051 1.00 91.69 105 PRO A O 1
ATOM 828 N N . ARG A 1 106 ? 2.382 -8.022 4.534 1.00 90.94 106 ARG A N 1
ATOM 829 C CA . ARG A 1 106 ? 3.096 -7.855 5.815 1.00 90.94 106 ARG A CA 1
ATOM 830 C C . ARG A 1 106 ? 3.683 -6.455 5.977 1.00 90.94 106 ARG A C 1
ATOM 832 O O . ARG A 1 106 ? 3.798 -5.960 7.094 1.00 90.94 106 ARG A O 1
ATOM 839 N N . PHE A 1 107 ? 4.086 -5.855 4.863 1.00 89.94 107 PHE A N 1
ATOM 840 C CA . PHE A 1 107 ? 4.681 -4.530 4.805 1.00 89.94 107 PHE A CA 1
ATOM 841 C C . PHE A 1 107 ? 3.658 -3.433 5.101 1.00 89.94 107 PHE A C 1
ATOM 843 O O . PHE A 1 107 ? 3.969 -2.503 5.841 1.00 89.94 107 PHE A O 1
ATOM 850 N N . LEU A 1 108 ? 2.449 -3.558 4.548 1.00 90.31 108 LEU A N 1
ATOM 851 C CA . LEU A 1 108 ? 1.408 -2.542 4.680 1.00 90.31 108 LEU A CA 1
ATOM 852 C C . LEU A 1 108 ? 0.502 -2.736 5.889 1.00 90.31 108 LEU A C 1
ATOM 854 O O . LEU A 1 108 ? -0.055 -1.749 6.343 1.00 90.31 108 LEU A O 1
ATOM 858 N N . TYR A 1 109 ? 0.415 -3.946 6.443 1.00 88.12 109 TYR A N 1
ATOM 859 C CA . TYR A 1 109 ? -0.500 -4.271 7.536 1.00 88.12 109 TYR A CA 1
ATOM 860 C C . TYR A 1 109 ? -0.560 -3.210 8.649 1.00 88.12 109 TYR A C 1
ATOM 862 O O . TYR A 1 109 ? 0.442 -2.890 9.302 1.00 88.12 109 TYR A O 1
ATOM 870 N N . GLY A 1 110 ? -1.762 -2.688 8.887 1.00 81.31 110 GLY A N 1
ATOM 871 C CA . GLY A 1 110 ? -2.048 -1.683 9.905 1.00 81.31 110 GLY A CA 1
ATOM 872 C C . GLY A 1 110 ? -1.679 -0.249 9.518 1.00 81.31 110 GLY A C 1
ATOM 873 O O . GLY A 1 110 ? -2.086 0.673 10.220 1.00 81.31 110 GLY A O 1
ATOM 874 N N . ILE A 1 111 ? -0.954 -0.031 8.416 1.00 85.44 111 ILE A N 1
ATOM 875 C CA . ILE A 1 111 ? -0.662 1.308 7.880 1.00 85.44 111 ILE A CA 1
ATOM 876 C C . ILE A 1 111 ? -1.904 1.864 7.173 1.00 85.44 111 ILE A C 1
ATOM 878 O O . ILE A 1 111 ? -2.166 3.060 7.262 1.00 85.44 111 ILE A O 1
ATOM 882 N N . GLU A 1 112 ? -2.712 1.009 6.536 1.00 78.19 112 GLU A N 1
ATOM 883 C CA . GLU A 1 112 ? -3.920 1.420 5.802 1.00 78.19 112 GLU A CA 1
ATOM 884 C C . GLU A 1 112 ? -4.987 2.135 6.646 1.00 78.19 112 GLU A C 1
ATOM 886 O O . GLU A 1 112 ? -5.797 2.879 6.100 1.00 78.19 112 GLU A O 1
ATOM 891 N N . VAL A 1 113 ? -4.993 1.932 7.965 1.00 75.00 113 VAL A N 1
ATOM 892 C CA . VAL A 1 113 ? -5.956 2.555 8.892 1.00 75.00 113 VAL A CA 1
ATOM 893 C C . VAL A 1 113 ? -5.401 3.800 9.590 1.00 75.00 113 VAL A C 1
ATOM 895 O O . VAL A 1 113 ? -6.063 4.375 10.453 1.00 75.00 113 VAL A O 1
ATOM 898 N N . GLN A 1 114 ? -4.182 4.225 9.249 1.00 77.12 114 GLN A N 1
ATOM 899 C CA . GLN A 1 114 ? -3.492 5.328 9.911 1.00 77.12 114 GLN A CA 1
ATOM 900 C C . GLN A 1 114 ? -3.336 6.551 9.010 1.00 77.12 114 GLN A C 1
ATOM 902 O O . GLN A 1 114 ? -3.105 6.451 7.808 1.00 77.12 114 GLN A O 1
ATOM 907 N N . ASN A 1 115 ? -3.389 7.732 9.627 1.00 76.94 115 ASN A N 1
ATOM 908 C CA . ASN A 1 115 ? -3.081 8.990 8.956 1.00 76.94 115 ASN A CA 1
ATOM 909 C C . ASN A 1 115 ? -1.560 9.138 8.829 1.00 76.94 115 ASN A C 1
ATOM 911 O O . ASN A 1 115 ? -0.892 9.664 9.723 1.00 76.94 115 ASN A O 1
ATOM 915 N N . LEU A 1 116 ? -1.015 8.631 7.726 1.00 81.88 116 LEU A N 1
ATOM 916 C CA . LEU A 1 116 ? 0.412 8.674 7.445 1.00 81.88 116 LEU A CA 1
ATOM 917 C C . LEU A 1 116 ? 0.856 10.095 7.070 1.00 81.88 116 LEU A C 1
ATOM 919 O O . LEU A 1 116 ? 0.209 10.770 6.272 1.00 81.88 116 LEU A O 1
ATOM 923 N N . THR A 1 117 ? 1.986 10.552 7.610 1.00 85.25 117 THR A N 1
ATOM 924 C CA . THR A 1 117 ? 2.598 11.804 7.143 1.00 85.25 117 THR A CA 1
ATOM 925 C C . THR A 1 117 ? 3.304 11.588 5.805 1.00 85.25 117 THR A C 1
ATOM 927 O O . THR A 1 117 ? 3.762 10.485 5.495 1.00 85.25 117 THR A O 1
ATOM 930 N N . HIS A 1 118 ? 3.459 12.659 5.024 1.00 87.56 118 HIS A N 1
ATOM 931 C CA . HIS A 1 118 ? 4.138 12.596 3.728 1.00 87.56 118 HIS A CA 1
ATOM 932 C C . HIS A 1 118 ? 5.573 12.046 3.838 1.00 87.56 118 HIS A C 1
ATOM 934 O O . HIS A 1 118 ? 5.984 11.197 3.051 1.00 87.56 118 HIS A O 1
ATOM 940 N N . THR A 1 119 ? 6.317 12.439 4.876 1.00 89.75 119 THR A N 1
ATOM 941 C CA . THR A 1 119 ? 7.675 11.934 5.146 1.00 89.75 119 THR A CA 1
ATOM 942 C C . THR A 1 119 ? 7.709 10.415 5.292 1.00 89.75 119 THR A C 1
ATOM 944 O O . THR A 1 119 ? 8.604 9.742 4.778 1.00 89.75 119 THR A O 1
ATOM 947 N N . TYR A 1 120 ? 6.721 9.860 5.988 1.00 89.75 120 TYR A N 1
ATOM 948 C CA . TYR A 1 120 ? 6.601 8.428 6.199 1.00 89.75 120 TYR A CA 1
ATOM 949 C C . TYR A 1 120 ? 6.168 7.686 4.934 1.00 89.75 120 TYR A C 1
ATOM 951 O O . TYR A 1 120 ? 6.736 6.636 4.629 1.00 89.75 120 TYR A O 1
ATOM 959 N N . LEU A 1 121 ? 5.252 8.263 4.153 1.00 91.75 121 LEU A N 1
ATOM 960 C CA . LEU A 1 121 ? 4.883 7.737 2.839 1.00 91.75 121 LEU A CA 1
ATOM 961 C C . LEU A 1 121 ? 6.108 7.635 1.921 1.00 91.75 121 LEU A C 1
ATOM 963 O O . LEU A 1 121 ? 6.361 6.582 1.337 1.00 91.75 121 LEU A O 1
ATOM 967 N N . LEU A 1 122 ? 6.925 8.692 1.864 1.00 92.69 122 LEU A N 1
ATOM 968 C CA . LEU A 1 122 ? 8.158 8.710 1.077 1.00 92.69 122 LEU A CA 1
ATOM 969 C C . LEU A 1 122 ? 9.165 7.649 1.530 1.00 92.69 122 LEU A C 1
ATOM 971 O O . LEU A 1 122 ? 9.830 7.047 0.687 1.00 92.69 122 LEU A O 1
ATOM 975 N N . LYS A 1 123 ? 9.290 7.391 2.839 1.00 93.19 123 LYS A N 1
ATOM 976 C CA . LYS A 1 123 ? 10.149 6.308 3.349 1.00 93.19 123 LYS A CA 1
ATOM 977 C C . LYS A 1 123 ? 9.688 4.937 2.844 1.00 93.19 123 LYS A C 1
ATOM 979 O O . LYS A 1 123 ? 10.517 4.170 2.350 1.00 93.19 123 LYS A O 1
ATOM 984 N N . LEU A 1 124 ? 8.387 4.645 2.924 1.00 93.56 124 LEU A N 1
ATOM 985 C CA . LEU A 1 124 ? 7.815 3.382 2.438 1.00 93.56 124 LEU A CA 1
ATOM 986 C C . LEU A 1 124 ? 8.000 3.228 0.922 1.00 93.56 124 LEU A C 1
ATOM 988 O O . LEU A 1 124 ? 8.444 2.182 0.447 1.00 93.56 124 LEU A O 1
ATOM 992 N N . GLU A 1 125 ? 7.728 4.296 0.173 1.00 94.56 125 GLU A N 1
ATOM 993 C CA . GLU A 1 125 ? 7.936 4.368 -1.273 1.00 94.56 125 GLU A CA 1
ATOM 994 C C . GLU A 1 125 ? 9.392 4.103 -1.658 1.00 94.56 125 GLU A C 1
ATOM 996 O O . GLU A 1 125 ? 9.667 3.261 -2.510 1.00 94.56 125 GLU A O 1
ATOM 1001 N N . ARG A 1 126 ? 10.352 4.777 -1.013 1.00 94.75 126 ARG A N 1
ATOM 1002 C CA . ARG A 1 126 ? 11.788 4.576 -1.273 1.00 94.75 126 ARG A CA 1
ATOM 1003 C C . ARG A 1 126 ? 12.200 3.126 -1.042 1.00 94.75 126 ARG A C 1
ATOM 1005 O O . ARG A 1 126 ? 12.945 2.575 -1.854 1.00 94.75 126 ARG A O 1
ATOM 1012 N N . TYR A 1 127 ? 11.695 2.507 0.023 1.00 94.38 127 TYR A N 1
ATOM 1013 C CA . TYR A 1 127 ? 11.965 1.105 0.316 1.00 94.38 127 TYR A CA 1
ATOM 1014 C C . TYR A 1 127 ? 11.417 0.177 -0.777 1.00 94.38 127 TYR A C 1
ATOM 1016 O O . TYR A 1 127 ? 12.181 -0.609 -1.340 1.00 94.38 127 TYR A O 1
ATOM 1024 N N . GLN A 1 128 ? 10.142 0.322 -1.159 1.00 95.25 128 GLN A N 1
ATOM 1025 C CA . GLN A 1 128 ? 9.560 -0.452 -2.260 1.00 95.25 128 GLN A CA 1
ATOM 1026 C C . GLN A 1 128 ? 10.349 -0.250 -3.559 1.00 95.25 128 GLN A C 1
ATOM 1028 O O . GLN A 1 128 ? 10.708 -1.221 -4.224 1.00 95.25 128 GLN A O 1
ATOM 1033 N N . ARG A 1 129 ? 10.670 0.999 -3.916 1.00 95.44 129 ARG A N 1
ATOM 1034 C CA . ARG A 1 129 ? 11.414 1.311 -5.144 1.00 95.44 129 ARG A CA 1
ATOM 1035 C C . ARG A 1 129 ? 12.775 0.629 -5.164 1.00 95.44 129 ARG A C 1
ATOM 1037 O O . ARG A 1 129 ? 13.159 0.099 -6.201 1.00 95.44 129 ARG A O 1
ATOM 1044 N N . LYS A 1 130 ? 13.490 0.607 -4.035 1.00 93.56 130 LYS A N 1
ATOM 1045 C CA . LYS A 1 130 ? 14.776 -0.092 -3.917 1.00 93.56 130 LYS A CA 1
ATOM 1046 C C . LYS A 1 130 ? 14.626 -1.582 -4.227 1.00 93.56 130 LYS A C 1
ATOM 1048 O O . LYS A 1 130 ? 15.368 -2.111 -5.050 1.00 93.56 130 LYS A O 1
ATOM 1053 N N . VAL A 1 131 ? 13.627 -2.235 -3.639 1.00 92.62 131 VAL A N 1
ATOM 1054 C CA . VAL A 1 131 ? 13.373 -3.668 -3.850 1.00 92.62 131 VAL A CA 1
ATOM 1055 C C . VAL A 1 131 ? 12.939 -3.957 -5.288 1.00 92.62 131 VAL A C 1
ATOM 1057 O O . VAL A 1 131 ? 13.468 -4.863 -5.926 1.00 92.62 131 VAL A O 1
ATOM 1060 N N . LEU A 1 132 ? 12.025 -3.165 -5.852 1.00 94.25 132 LEU A N 1
ATOM 1061 C CA . LEU A 1 132 ? 11.568 -3.354 -7.231 1.00 94.25 132 LEU A CA 1
ATOM 1062 C C . LEU A 1 132 ? 12.685 -3.105 -8.258 1.00 94.25 132 LEU A C 1
ATOM 1064 O O . LEU A 1 132 ? 12.704 -3.761 -9.302 1.00 94.25 132 LEU A O 1
ATOM 1068 N N . LYS A 1 133 ? 13.628 -2.193 -7.975 1.00 93.75 133 LYS A N 1
ATOM 1069 C CA . LYS A 1 133 ? 14.846 -2.013 -8.784 1.00 93.75 133 LYS A CA 1
ATOM 1070 C C . LYS A 1 133 ? 15.721 -3.260 -8.729 1.00 93.75 133 LYS A C 1
ATOM 1072 O O . LYS A 1 133 ? 16.135 -3.744 -9.779 1.00 93.75 133 LYS A O 1
ATOM 1077 N N . GLN A 1 134 ? 15.925 -3.824 -7.538 1.00 91.25 134 GLN A N 1
ATOM 1078 C CA . GLN A 1 134 ? 16.674 -5.070 -7.358 1.00 91.25 134 GLN A CA 1
ATOM 1079 C C . GLN A 1 134 ? 16.019 -6.257 -8.072 1.00 91.25 134 GLN A C 1
ATOM 1081 O O . GLN A 1 134 ? 16.724 -7.025 -8.711 1.00 91.25 134 GLN A O 1
ATOM 1086 N N . ILE A 1 135 ? 14.690 -6.383 -8.035 1.00 91.69 135 ILE A N 1
ATOM 1087 C CA . ILE A 1 135 ? 13.945 -7.434 -8.755 1.00 91.69 135 ILE A CA 1
ATOM 1088 C C . ILE A 1 135 ? 14.121 -7.319 -10.282 1.00 91.69 135 ILE A C 1
ATOM 1090 O O . ILE A 1 135 ? 14.131 -8.325 -10.993 1.00 91.69 135 ILE A O 1
ATOM 1094 N N . GLN A 1 136 ? 14.263 -6.098 -10.800 1.00 91.69 136 GLN A N 1
ATOM 1095 C CA . GLN A 1 136 ? 14.435 -5.829 -12.232 1.00 91.69 136 GLN A CA 1
ATOM 1096 C C . GLN A 1 136 ? 15.899 -5.747 -12.682 1.00 91.69 136 GLN A C 1
ATOM 1098 O O . GLN A 1 136 ? 16.153 -5.584 -13.873 1.00 91.69 136 GLN A O 1
ATOM 1103 N N . GLY A 1 137 ? 16.856 -5.808 -11.752 1.00 90.44 137 GLY A N 1
ATOM 1104 C CA . GLY A 1 137 ? 18.273 -5.579 -12.042 1.00 90.44 137 GLY A CA 1
ATOM 1105 C C . GLY A 1 137 ? 18.573 -4.149 -12.504 1.00 90.44 137 GLY A C 1
ATOM 1106 O O . GLY A 1 137 ? 19.535 -3.913 -13.235 1.00 90.44 137 GLY A O 1
ATOM 1107 N N . LEU A 1 138 ? 17.753 -3.173 -12.116 1.00 92.00 138 LEU A N 1
ATOM 1108 C CA . LEU A 1 138 ? 17.921 -1.770 -12.494 1.00 92.00 138 LEU A CA 1
ATOM 1109 C C . LEU A 1 138 ? 18.823 -1.029 -11.489 1.00 92.00 138 LEU A C 1
ATOM 1111 O O . LEU A 1 138 ? 18.706 -1.261 -10.285 1.00 92.00 138 LEU A O 1
ATOM 1115 N N . PRO A 1 139 ? 19.687 -0.098 -11.938 1.00 90.88 139 PRO A N 1
ATOM 1116 C CA . PRO A 1 139 ? 20.492 0.726 -11.034 1.00 90.88 139 PRO A CA 1
ATOM 1117 C C . PRO A 1 139 ? 19.650 1.621 -10.115 1.00 90.88 139 PRO A C 1
ATOM 1119 O O . PRO A 1 139 ? 18.550 2.048 -10.481 1.00 90.88 139 PRO A O 1
ATOM 1122 N N . GLU A 1 140 ? 20.197 2.005 -8.957 1.00 88.38 140 GLU A N 1
ATOM 1123 C CA . GLU A 1 140 ? 19.498 2.866 -7.987 1.00 88.38 140 GLU A CA 1
ATOM 1124 C C . GLU A 1 140 ? 19.112 4.238 -8.563 1.00 88.38 140 GLU A C 1
ATOM 1126 O O . GLU A 1 140 ? 18.052 4.761 -8.229 1.00 88.38 140 GLU A O 1
ATOM 1131 N N . ARG A 1 141 ? 19.892 4.770 -9.511 1.00 89.44 141 ARG A N 1
ATOM 1132 C CA . ARG A 1 141 ? 19.615 6.034 -10.220 1.00 89.44 141 ARG A CA 1
ATOM 1133 C C . ARG A 1 141 ? 18.451 5.985 -11.220 1.00 89.44 141 ARG A C 1
ATOM 1135 O O . ARG A 1 141 ? 18.096 7.012 -11.785 1.00 89.44 141 ARG A O 1
ATOM 1142 N N . THR A 1 142 ? 17.870 4.812 -11.479 1.00 91.62 142 THR A N 1
ATOM 1143 C CA . THR A 1 142 ? 16.771 4.677 -12.451 1.00 91.62 142 THR A CA 1
ATOM 1144 C C . THR A 1 142 ? 15.548 5.481 -12.005 1.00 91.62 142 THR A C 1
ATOM 1146 O O . THR A 1 142 ? 15.179 5.442 -10.825 1.00 91.62 142 THR A O 1
ATOM 1149 N N . SER A 1 143 ? 14.903 6.177 -12.945 1.00 91.94 143 SER A N 1
ATOM 1150 C CA . SER A 1 143 ? 13.692 6.967 -12.689 1.00 91.94 143 SER A CA 1
ATOM 1151 C C . SER A 1 143 ? 12.573 6.134 -12.059 1.00 91.94 143 SER A C 1
ATOM 1153 O O . SER A 1 143 ? 12.404 4.950 -12.365 1.00 91.94 143 SER A O 1
ATOM 1155 N N . THR A 1 144 ? 11.790 6.767 -11.186 1.00 92.94 144 THR A N 1
ATOM 1156 C CA . THR A 1 144 ? 10.636 6.135 -10.529 1.00 92.94 144 THR A CA 1
ATOM 1157 C C . THR A 1 144 ? 9.544 5.792 -11.542 1.00 92.94 144 THR A C 1
ATOM 1159 O O . THR A 1 144 ? 9.027 4.678 -11.522 1.00 92.94 144 THR A O 1
ATOM 1162 N N . SER A 1 145 ? 9.241 6.705 -12.467 1.00 92.88 145 SER A N 1
ATOM 1163 C CA . SER A 1 145 ? 8.259 6.456 -13.525 1.00 92.88 145 SER A CA 1
ATOM 1164 C C . SER A 1 145 ? 8.659 5.287 -14.418 1.00 92.88 145 SER A C 1
ATOM 1166 O O . SER A 1 145 ? 7.844 4.409 -14.705 1.00 92.88 145 SER A O 1
ATOM 1168 N N . ALA A 1 146 ? 9.942 5.201 -14.781 1.00 93.06 146 ALA A N 1
ATOM 1169 C CA . ALA A 1 146 ? 10.452 4.087 -15.571 1.00 93.06 146 ALA A CA 1
ATOM 1170 C C . ALA A 1 146 ? 10.332 2.748 -14.829 1.00 93.06 146 ALA A C 1
ATOM 1172 O O . ALA A 1 146 ? 9.928 1.743 -15.410 1.00 93.06 146 ALA A O 1
ATOM 1173 N N . LEU A 1 147 ? 10.636 2.747 -13.529 1.00 94.88 147 LEU A N 1
ATOM 1174 C CA . LEU A 1 147 ? 10.531 1.568 -12.678 1.00 94.88 147 LEU A CA 1
ATOM 1175 C C . LEU A 1 147 ? 9.118 0.971 -12.681 1.00 94.88 147 LEU A C 1
ATOM 1177 O O . LEU A 1 147 ? 8.969 -0.236 -12.891 1.00 94.88 147 LEU A O 1
ATOM 1181 N N . TYR A 1 148 ? 8.108 1.804 -12.414 1.00 95.12 148 TYR A N 1
ATOM 1182 C CA . TYR A 1 148 ? 6.720 1.357 -12.317 1.00 95.12 148 TYR A CA 1
ATOM 1183 C C . TYR A 1 148 ? 6.131 1.017 -13.688 1.00 95.12 148 TYR A C 1
ATOM 1185 O O . TYR A 1 148 ? 5.457 -0.005 -13.805 1.00 95.12 148 TYR A O 1
ATOM 1193 N N . THR A 1 149 ? 6.481 1.783 -14.727 1.00 93.62 149 THR A N 1
ATOM 1194 C CA . THR A 1 149 ? 6.076 1.504 -16.115 1.00 93.62 149 THR A CA 1
ATOM 1195 C C . THR A 1 149 ? 6.584 0.150 -16.602 1.00 93.62 149 THR A C 1
ATOM 1197 O O . THR A 1 149 ? 5.877 -0.575 -17.299 1.00 93.62 149 THR A O 1
ATOM 1200 N N . LEU A 1 150 ? 7.810 -0.225 -16.229 1.00 94.12 150 LEU A N 1
ATOM 1201 C CA . LEU A 1 150 ? 8.379 -1.505 -16.629 1.00 94.12 150 LEU A CA 1
ATOM 1202 C C . LEU A 1 150 ? 7.716 -2.681 -15.907 1.00 94.12 150 LEU A C 1
ATOM 1204 O O . LEU A 1 150 ? 7.321 -3.650 -16.551 1.00 94.12 150 LEU A O 1
ATOM 1208 N N . ILE A 1 151 ? 7.591 -2.624 -14.582 1.00 94.69 151 ILE A N 1
ATOM 1209 C CA . ILE A 1 151 ? 7.116 -3.770 -13.788 1.00 94.69 151 ILE A CA 1
ATOM 1210 C C . ILE A 1 151 ? 5.591 -3.885 -13.717 1.00 94.69 151 ILE A C 1
ATOM 1212 O O . ILE A 1 151 ? 5.078 -4.946 -13.361 1.00 94.69 151 ILE A O 1
ATOM 1216 N N . GLY A 1 152 ? 4.871 -2.809 -14.042 1.00 93.88 152 GLY A N 1
ATOM 1217 C CA . GLY A 1 152 ? 3.431 -2.691 -13.815 1.00 93.88 152 GLY A CA 1
ATOM 1218 C C . GLY A 1 152 ? 3.071 -2.722 -12.328 1.00 93.88 152 GLY A C 1
ATOM 1219 O O . GLY A 1 152 ? 2.050 -3.283 -11.933 1.00 93.88 152 GLY A O 1
ATOM 1220 N N . GLY A 1 153 ? 3.959 -2.204 -11.480 1.00 92.94 153 GLY A N 1
ATOM 1221 C CA . GLY A 1 153 ? 3.811 -2.214 -10.025 1.00 92.94 153 GLY A CA 1
ATOM 1222 C C . GLY A 1 153 ? 2.901 -1.094 -9.537 1.00 92.94 153 GLY A C 1
ATOM 1223 O O . GLY A 1 153 ? 2.789 -0.050 -10.173 1.00 92.94 153 GLY A O 1
ATOM 1224 N N . LYS A 1 154 ? 2.274 -1.301 -8.379 1.00 94.50 154 LYS A N 1
ATOM 1225 C CA . LYS A 1 154 ? 1.475 -0.271 -7.709 1.00 94.50 154 LYS A CA 1
ATOM 1226 C C . LYS A 1 154 ? 2.359 0.543 -6.768 1.00 94.50 154 LYS A C 1
ATOM 1228 O O . LYS A 1 154 ? 3.009 -0.067 -5.914 1.00 94.50 154 LYS A O 1
ATOM 1233 N N . PRO A 1 155 ? 2.362 1.881 -6.856 1.00 95.12 155 PRO A N 1
ATOM 1234 C CA . PRO A 1 155 ? 2.875 2.717 -5.779 1.00 95.12 155 PRO A CA 1
ATOM 1235 C C . PRO A 1 155 ? 2.222 2.348 -4.442 1.00 95.12 155 PRO A C 1
ATOM 1237 O O . PRO A 1 155 ? 1.054 1.958 -4.393 1.00 95.12 155 PRO A O 1
ATOM 1240 N N . ILE A 1 156 ? 2.973 2.479 -3.354 1.00 94.44 156 ILE A N 1
ATOM 1241 C CA . ILE A 1 156 ? 2.472 2.352 -1.984 1.00 94.44 156 ILE A CA 1
ATOM 1242 C C . ILE A 1 156 ? 1.319 3.315 -1.755 1.00 94.44 156 ILE A C 1
ATOM 1244 O O . ILE A 1 156 ? 0.313 2.922 -1.175 1.00 94.44 156 ILE A O 1
ATOM 1248 N N . GLU A 1 157 ? 1.435 4.536 -2.268 1.00 93.88 157 GLU A N 1
ATOM 1249 C CA . GLU A 1 157 ? 0.359 5.521 -2.208 1.00 93.88 157 GLU A CA 1
ATOM 1250 C C . GLU A 1 157 ? -0.941 4.974 -2.816 1.00 93.88 157 GLU A C 1
ATOM 1252 O O . GLU A 1 157 ? -1.970 4.945 -2.152 1.00 93.88 157 GLU A O 1
ATOM 1257 N N . LEU A 1 158 ? -0.879 4.398 -4.021 1.00 94.81 158 LEU A N 1
ATOM 1258 C CA . LEU A 1 158 ? -2.042 3.775 -4.657 1.00 94.81 158 LEU A CA 1
ATOM 1259 C C . LEU A 1 158 ? -2.611 2.602 -3.841 1.00 94.81 158 LEU A C 1
ATOM 1261 O O . LEU A 1 158 ? -3.825 2.402 -3.795 1.00 94.81 158 LEU A O 1
ATOM 1265 N N . LEU A 1 159 ? -1.751 1.791 -3.218 1.00 94.06 159 LEU A N 1
ATOM 1266 C CA . LEU A 1 159 ? -2.192 0.668 -2.386 1.00 94.06 159 LEU A CA 1
ATOM 1267 C C . LEU A 1 159 ? -2.932 1.143 -1.133 1.00 94.06 159 LEU A C 1
ATOM 1269 O O . LEU A 1 159 ? -3.960 0.557 -0.787 1.00 94.06 159 LEU A O 1
ATOM 1273 N N . LEU A 1 160 ? -2.429 2.195 -0.486 1.00 92.69 160 LEU A N 1
ATOM 1274 C CA . LEU A 1 160 ? -3.055 2.808 0.681 1.00 92.69 160 LEU A CA 1
ATOM 1275 C C . LEU A 1 160 ? -4.387 3.455 0.302 1.00 92.69 160 LEU A C 1
ATOM 1277 O O . LEU A 1 160 ? -5.402 3.103 0.901 1.00 92.69 160 LEU A O 1
ATOM 1281 N N . ASP A 1 161 ? -4.412 4.282 -0.746 1.00 93.31 161 ASP A N 1
ATOM 1282 C CA . ASP A 1 161 ? -5.630 4.936 -1.238 1.00 93.31 161 ASP A CA 1
ATOM 1283 C C . ASP A 1 161 ? -6.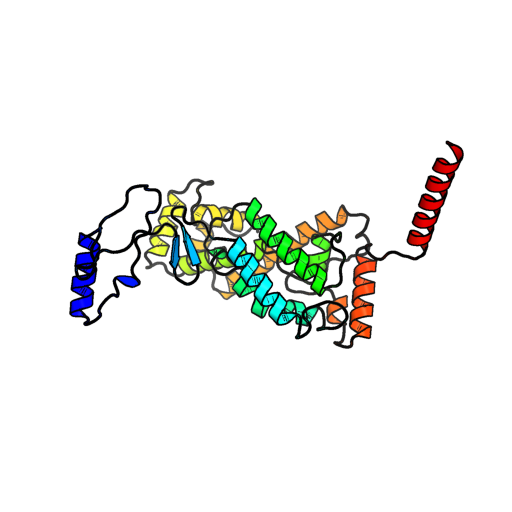716 3.899 -1.571 1.00 93.31 161 ASP A C 1
ATOM 1285 O O . ASP A 1 161 ? -7.873 4.026 -1.165 1.00 93.31 161 ASP A O 1
ATOM 1289 N N . ARG A 1 162 ? -6.338 2.810 -2.258 1.00 93.75 162 ARG A N 1
ATOM 1290 C CA . ARG A 1 162 ? -7.250 1.707 -2.589 1.00 93.75 162 ARG A CA 1
ATOM 1291 C C . ARG A 1 162 ? -7.825 1.048 -1.340 1.00 93.75 162 ARG A C 1
ATOM 1293 O O . ARG A 1 162 ? -9.024 0.777 -1.298 1.00 93.75 162 ARG A O 1
ATOM 1300 N N . ASN A 1 163 ? -6.981 0.718 -0.363 1.00 92.19 163 ASN A N 1
ATOM 1301 C CA . ASN A 1 163 ? -7.422 0.046 0.859 1.00 92.19 163 ASN A CA 1
ATOM 1302 C C . ASN A 1 163 ? -8.326 0.971 1.691 1.00 92.19 163 ASN A C 1
ATOM 1304 O O . ASN A 1 163 ? -9.346 0.524 2.214 1.00 92.19 163 ASN A O 1
ATOM 1308 N N . TYR A 1 164 ? -8.000 2.262 1.731 1.00 91.62 164 TYR A N 1
ATOM 1309 C CA . TYR A 1 164 ? -8.783 3.286 2.408 1.00 91.62 164 TYR A CA 1
ATOM 1310 C C . TYR A 1 164 ? -10.175 3.450 1.796 1.00 91.62 164 TYR A C 1
ATOM 1312 O O . TYR A 1 164 ? -11.189 3.362 2.487 1.00 91.62 164 TYR A O 1
ATOM 1320 N N . LEU A 1 165 ? -10.242 3.622 0.475 1.00 93.31 165 LEU A N 1
ATOM 1321 C CA . LEU A 1 165 ? -11.512 3.752 -0.232 1.00 93.31 165 LEU A CA 1
ATOM 1322 C C . LEU A 1 165 ? -12.320 2.449 -0.207 1.00 93.31 165 LEU A C 1
ATOM 1324 O O . LEU A 1 165 ? -13.548 2.485 -0.181 1.00 93.31 165 LEU A O 1
ATOM 1328 N N . ALA A 1 166 ? -11.663 1.287 -0.163 1.00 93.44 166 ALA A N 1
ATOM 1329 C CA . ALA A 1 166 ? -12.351 0.019 0.056 1.00 93.44 166 ALA A CA 1
ATOM 1330 C C . ALA A 1 166 ? -13.023 -0.033 1.437 1.00 93.44 166 ALA A C 1
ATOM 1332 O O . ALA A 1 166 ? -14.171 -0.466 1.521 1.00 93.44 166 ALA A O 1
ATOM 1333 N N . LEU A 1 167 ? -12.351 0.438 2.495 1.00 92.00 167 LEU A N 1
ATOM 1334 C CA . LEU A 1 167 ? -12.943 0.561 3.829 1.00 92.00 167 LEU A CA 1
ATOM 1335 C C . LEU A 1 167 ? -14.134 1.527 3.819 1.00 92.00 167 LEU A C 1
ATOM 1337 O O . LEU A 1 167 ? -15.209 1.157 4.288 1.00 92.00 167 LEU A O 1
ATOM 1341 N N . PHE A 1 168 ? -13.971 2.712 3.224 1.00 93.44 168 PHE A N 1
ATOM 1342 C CA . PHE A 1 168 ? -15.053 3.688 3.059 1.00 93.44 168 PHE A CA 1
ATOM 1343 C C . PHE A 1 168 ? -16.281 3.058 2.385 1.00 93.44 168 PHE A C 1
ATOM 1345 O O . PHE A 1 168 ? -17.384 3.121 2.923 1.00 93.44 168 PHE A O 1
ATOM 1352 N N . MET A 1 169 ? -16.087 2.364 1.260 1.00 94.94 169 MET A N 1
ATOM 1353 C CA . MET A 1 169 ? -17.182 1.715 0.535 1.00 94.94 169 MET A CA 1
ATOM 1354 C C . MET A 1 169 ? -17.798 0.527 1.277 1.00 94.94 169 MET A C 1
ATOM 1356 O O . MET A 1 169 ? -18.957 0.196 1.039 1.00 94.94 169 MET A O 1
ATOM 1360 N N . ASN A 1 170 ? -17.041 -0.155 2.136 1.00 93.62 170 ASN A N 1
ATOM 1361 C CA . ASN A 1 170 ? -17.592 -1.220 2.970 1.00 93.62 170 ASN A CA 1
ATOM 1362 C C . ASN A 1 170 ? -18.500 -0.643 4.061 1.00 93.62 170 ASN A C 1
ATOM 1364 O O . ASN A 1 170 ? -19.580 -1.181 4.267 1.00 93.62 170 ASN A O 1
ATOM 1368 N N . ILE A 1 171 ? -18.105 0.469 4.690 1.00 93.81 171 ILE A N 1
ATOM 1369 C CA . ILE A 1 171 ? -18.943 1.181 5.666 1.00 93.81 171 ILE A CA 1
ATOM 1370 C C . ILE A 1 171 ? -20.191 1.746 4.979 1.00 93.81 171 ILE A C 1
ATOM 1372 O O . ILE A 1 171 ? -21.297 1.564 5.473 1.00 93.81 171 ILE A O 1
ATOM 1376 N N . ALA A 1 172 ? -20.034 2.371 3.807 1.00 93.12 172 ALA A N 1
ATOM 1377 C CA . ALA A 1 172 ? -21.140 2.939 3.034 1.00 93.12 172 ALA A CA 1
ATOM 1378 C C . ALA A 1 172 ? -22.251 1.920 2.719 1.00 93.12 172 ALA A C 1
ATOM 1380 O O . ALA A 1 172 ? -23.421 2.278 2.693 1.00 93.12 172 ALA A O 1
ATOM 1381 N N . ARG A 1 173 ? -21.895 0.645 2.512 1.00 93.88 173 ARG A N 1
ATOM 1382 C CA . ARG A 1 173 ? -22.840 -0.447 2.213 1.00 93.88 173 ARG A CA 1
ATOM 1383 C C . ARG A 1 173 ? -23.571 -1.005 3.437 1.00 93.88 173 ARG A C 1
ATOM 1385 O O . ARG A 1 173 ? -24.390 -1.903 3.269 1.00 93.88 173 ARG A O 1
ATOM 1392 N N . LEU A 1 174 ? -23.271 -0.522 4.642 1.00 94.88 174 LEU A N 1
ATOM 1393 C CA . LEU A 1 174 ? -23.848 -1.002 5.898 1.00 94.88 174 LEU A CA 1
ATOM 1394 C C . LEU A 1 174 ? -24.651 0.120 6.587 1.00 94.88 174 LEU A C 1
ATOM 1396 O O . LEU A 1 174 ? -24.229 0.606 7.633 1.00 94.88 174 LEU A O 1
ATOM 1400 N N . PRO A 1 175 ? -25.801 0.547 6.031 1.00 90.62 175 PRO A N 1
ATOM 1401 C CA . PRO A 1 175 ? -26.521 1.743 6.487 1.00 90.62 175 PRO A CA 1
ATOM 1402 C C . PRO A 1 175 ? -26.969 1.690 7.958 1.00 90.62 175 PRO A C 1
ATOM 1404 O O . PRO A 1 175 ? -27.004 2.717 8.635 1.00 90.62 175 PRO A O 1
ATOM 1407 N N . GLU A 1 176 ? -27.248 0.495 8.480 1.00 92.62 176 GLU A N 1
ATOM 1408 C CA . GLU A 1 176 ? -27.692 0.309 9.868 1.00 92.62 176 GLU A CA 1
ATOM 1409 C C . GLU A 1 176 ? -26.560 0.371 10.900 1.00 92.62 176 GLU A C 1
ATOM 1411 O O . GLU A 1 176 ? -26.806 0.491 12.106 1.00 92.62 176 GLU A O 1
ATOM 1416 N N . SER A 1 177 ? -25.309 0.309 10.446 1.00 95.44 177 SER A N 1
ATOM 1417 C CA . SER A 1 177 ? -24.159 0.210 11.332 1.00 95.44 177 SER A CA 1
ATOM 1418 C C . SER A 1 177 ? -23.866 1.535 12.047 1.00 95.44 177 SER A C 1
ATOM 1420 O O . SER A 1 177 ? -24.153 2.636 11.562 1.00 95.44 177 SER A O 1
ATOM 1422 N N . VAL A 1 178 ? -23.264 1.442 13.235 1.00 94.44 178 VAL A N 1
ATOM 1423 C CA . VAL A 1 178 ? -22.826 2.625 13.992 1.00 94.44 178 VAL A CA 1
ATOM 1424 C C . VAL A 1 178 ? -21.758 3.389 13.203 1.00 94.44 178 VAL A C 1
ATOM 1426 O O . VAL A 1 178 ? -21.756 4.619 13.177 1.00 94.44 178 VAL A O 1
ATOM 1429 N N . GLU A 1 179 ? -20.889 2.673 12.495 1.00 93.44 179 GLU A N 1
ATOM 1430 C CA . GLU A 1 179 ? -19.843 3.222 11.635 1.00 93.44 179 GLU A CA 1
ATOM 1431 C C . GLU A 1 179 ? -20.425 4.054 10.493 1.00 93.44 179 GLU A C 1
ATOM 1433 O O . GLU A 1 179 ? -19.912 5.138 10.218 1.00 93.44 179 GLU A O 1
ATOM 1438 N N . TYR A 1 180 ? -21.515 3.602 9.865 1.00 94.06 180 TYR A N 1
ATOM 1439 C CA . TYR A 1 180 ? -22.199 4.378 8.832 1.00 94.06 180 TYR A CA 1
ATOM 1440 C C . TYR A 1 180 ? -22.786 5.672 9.399 1.00 94.06 180 TYR A C 1
ATOM 1442 O O . TYR A 1 180 ? -22.596 6.749 8.827 1.00 94.06 180 TYR A O 1
ATOM 1450 N N . LYS A 1 181 ? -23.432 5.603 10.569 1.00 93.69 181 LYS A N 1
ATOM 1451 C CA . LYS A 1 181 ? -23.970 6.788 11.259 1.00 93.69 181 LYS A CA 1
ATOM 1452 C C . LYS A 1 181 ? -22.856 7.787 11.595 1.00 93.69 181 LYS A C 1
ATOM 1454 O O . LYS A 1 181 ? -23.016 8.990 11.371 1.00 93.69 181 LYS A O 1
ATOM 1459 N N . ILE A 1 182 ? -21.702 7.298 12.061 1.00 92.06 182 ILE A N 1
ATOM 1460 C CA . ILE A 1 182 ? -20.505 8.117 12.309 1.00 92.06 182 ILE A CA 1
ATOM 1461 C C . ILE A 1 182 ? -19.982 8.725 11.004 1.00 92.06 182 ILE A C 1
ATOM 1463 O O . ILE A 1 182 ? -19.695 9.921 10.972 1.00 92.06 182 ILE A O 1
ATOM 1467 N N . LEU A 1 183 ? -19.881 7.943 9.929 1.00 91.88 183 LEU A N 1
ATOM 1468 C CA . LEU A 1 183 ? -19.414 8.409 8.625 1.00 91.88 183 LEU A CA 1
ATOM 1469 C C . LEU A 1 183 ? -20.309 9.522 8.072 1.00 91.88 183 LEU A C 1
ATOM 1471 O O . LEU A 1 183 ? -19.809 10.570 7.662 1.00 91.88 183 LEU A O 1
ATOM 1475 N N . ARG A 1 184 ? -21.630 9.333 8.118 1.00 91.31 184 ARG A N 1
ATOM 1476 C CA . ARG A 1 184 ? -22.613 10.329 7.679 1.00 91.31 184 ARG A CA 1
ATOM 1477 C C . ARG A 1 184 ? -22.495 11.614 8.493 1.00 91.31 184 ARG A C 1
ATOM 1479 O O . ARG A 1 184 ? -22.445 12.699 7.919 1.00 91.31 184 ARG A O 1
ATOM 1486 N N . ARG A 1 185 ? -22.364 11.502 9.819 1.00 90.88 185 ARG A N 1
ATOM 1487 C CA . ARG A 1 185 ? -22.121 12.656 10.695 1.00 90.88 185 ARG A CA 1
ATOM 1488 C C . ARG A 1 185 ? -20.819 13.373 10.338 1.00 90.88 185 ARG A C 1
ATOM 1490 O O . ARG A 1 185 ? -20.816 14.595 10.228 1.00 90.88 185 ARG A O 1
ATOM 1497 N N . GLN A 1 186 ? -19.727 12.639 10.123 1.00 91.38 186 GLN A N 1
ATOM 1498 C CA . GLN A 1 186 ? -18.454 13.229 9.706 1.00 91.38 186 GLN A CA 1
ATOM 1499 C C . GLN A 1 186 ? -18.586 13.940 8.359 1.00 91.38 186 GLN A C 1
ATOM 1501 O O . GLN A 1 186 ? -18.074 15.036 8.210 1.00 91.38 186 GLN A O 1
ATOM 1506 N N . LEU A 1 187 ? -19.315 13.390 7.391 1.00 89.38 187 LEU A N 1
ATOM 1507 C CA . LEU A 1 187 ? -19.517 14.055 6.102 1.00 89.38 187 LEU A CA 1
ATOM 1508 C C . LEU A 1 187 ? -20.292 15.375 6.207 1.00 89.38 187 LEU A C 1
ATOM 1510 O O . LEU A 1 187 ? -20.073 16.259 5.382 1.00 89.38 187 LEU A O 1
ATOM 1514 N N . LEU A 1 188 ? -21.165 15.521 7.202 1.00 88.19 188 LEU A N 1
ATOM 1515 C CA . LEU A 1 188 ? -21.904 16.761 7.444 1.00 88.19 188 LEU A CA 1
ATOM 1516 C C . LEU A 1 188 ? -21.090 17.784 8.245 1.00 88.19 188 LEU A C 1
ATOM 1518 O O . LEU A 1 188 ? -21.180 18.974 7.971 1.00 88.19 188 LEU A O 1
ATOM 1522 N N . MET A 1 189 ? -20.302 17.325 9.221 1.00 87.75 189 MET A N 1
ATOM 1523 C CA . MET A 1 189 ? -19.633 18.202 10.190 1.00 87.75 189 MET A CA 1
ATOM 1524 C C . MET A 1 189 ? -18.157 18.478 9.884 1.00 87.75 189 MET A C 1
ATOM 1526 O O . MET A 1 189 ? -17.591 19.424 10.420 1.00 87.75 189 MET A O 1
ATOM 1530 N N . ALA A 1 190 ? -17.493 17.625 9.105 1.00 83.56 190 ALA A N 1
ATOM 1531 C CA . ALA A 1 190 ? -16.050 17.696 8.929 1.00 83.56 190 ALA A CA 1
ATOM 1532 C C . ALA A 1 190 ? -15.646 18.766 7.909 1.00 83.56 190 ALA A C 1
ATOM 1534 O O . ALA A 1 190 ? -16.002 18.689 6.725 1.00 83.56 190 ALA A O 1
ATOM 1535 N N . GLU A 1 191 ? -14.803 19.688 8.370 1.00 81.81 191 GLU A N 1
ATOM 1536 C CA . GLU A 1 191 ? -14.047 20.614 7.532 1.00 81.81 191 GLU A CA 1
ATOM 1537 C C . GLU A 1 191 ? -13.145 19.867 6.541 1.00 81.81 191 GLU A C 1
ATOM 1539 O O . GLU A 1 191 ? -12.716 18.726 6.780 1.00 81.81 191 GLU A O 1
ATOM 1544 N N . GLN A 1 192 ? -12.834 20.534 5.428 1.00 73.38 192 GLN A N 1
ATOM 1545 C CA . GLN A 1 192 ? -12.096 19.963 4.301 1.00 73.38 192 GLN A CA 1
ATOM 1546 C C . GLN A 1 192 ? -10.684 19.488 4.685 1.00 73.38 192 GLN A C 1
ATOM 1548 O O . GLN A 1 192 ? -10.222 18.496 4.125 1.00 73.38 192 GLN A O 1
ATOM 1553 N N . ASP A 1 193 ? -10.062 20.073 5.715 1.00 76.12 193 ASP A N 1
ATOM 1554 C CA . ASP A 1 193 ? -8.712 19.717 6.185 1.00 76.12 193 ASP A CA 1
ATOM 1555 C C . ASP A 1 193 ? -8.648 18.925 7.494 1.00 76.12 193 ASP A C 1
ATOM 1557 O O . ASP A 1 193 ? -7.570 18.652 8.031 1.00 76.12 193 ASP A O 1
ATOM 1561 N N . SER A 1 194 ? -9.797 18.479 7.993 1.00 81.50 194 SER A N 1
ATOM 1562 C CA . SER A 1 194 ? -9.840 17.629 9.178 1.00 81.50 194 SER A CA 1
ATOM 1563 C C . SER A 1 194 ? -9.188 16.257 8.932 1.00 81.50 194 SER A C 1
ATOM 1565 O O . SER A 1 194 ? -9.267 15.682 7.854 1.00 81.50 194 SER A O 1
ATOM 1567 N N . LYS A 1 195 ? -8.584 15.652 9.962 1.00 81.00 195 LYS A N 1
ATOM 1568 C CA . LYS A 1 195 ? -7.981 14.300 9.881 1.00 81.00 195 LYS A CA 1
ATOM 1569 C C . LYS A 1 195 ? -9.019 13.169 9.994 1.00 81.00 195 LYS A C 1
ATOM 1571 O O . LYS A 1 195 ? -8.765 12.149 10.639 1.00 81.00 195 LYS A O 1
ATOM 1576 N N . THR A 1 196 ? -10.212 13.390 9.448 1.00 86.12 196 THR A N 1
ATOM 1577 C CA . THR A 1 196 ? -11.367 12.485 9.544 1.00 86.12 196 THR A CA 1
ATOM 1578 C C . THR A 1 196 ? -11.422 11.511 8.373 1.00 86.12 196 THR A C 1
ATOM 1580 O O . THR A 1 196 ? -10.787 11.733 7.340 1.00 86.12 196 THR A O 1
ATOM 1583 N N . LEU A 1 197 ? -12.223 10.445 8.514 1.00 86.31 197 LEU A N 1
ATOM 1584 C CA . LEU A 1 197 ? -12.423 9.493 7.422 1.00 86.31 197 LEU A CA 1
ATOM 1585 C C . LEU A 1 197 ? -13.016 10.177 6.184 1.00 86.31 197 LEU A C 1
ATOM 1587 O O . LEU A 1 197 ? -12.566 9.971 5.060 1.00 86.31 197 LEU A O 1
ATOM 1591 N N . ALA A 1 198 ? -14.001 11.039 6.429 1.00 88.56 198 ALA A N 1
ATOM 1592 C CA . ALA A 1 198 ? -14.711 11.806 5.420 1.00 88.56 198 ALA A CA 1
ATOM 1593 C C . ALA A 1 198 ? -13.797 12.745 4.614 1.00 88.56 198 ALA A C 1
ATOM 1595 O O . ALA A 1 198 ? -13.852 12.733 3.385 1.00 88.56 198 ALA A O 1
ATOM 1596 N N . SER A 1 199 ? -12.954 13.545 5.279 1.00 89.00 199 SER A N 1
ATOM 1597 C CA . SER A 1 199 ? -12.051 14.486 4.593 1.00 89.00 199 SER A CA 1
ATOM 1598 C C . SER A 1 199 ? -11.023 13.756 3.724 1.00 89.00 199 SER A C 1
ATOM 1600 O O . SER A 1 199 ? -10.871 14.081 2.548 1.00 89.00 199 SER A O 1
ATOM 1602 N N . ASN A 1 200 ? -10.384 12.710 4.249 1.00 89.12 200 ASN A N 1
ATOM 1603 C CA . ASN A 1 200 ? -9.432 11.919 3.469 1.00 89.12 200 ASN A CA 1
ATOM 1604 C C . ASN A 1 200 ? -10.105 11.218 2.280 1.00 89.12 200 ASN A C 1
ATOM 1606 O O . ASN A 1 200 ? -9.546 11.200 1.187 1.00 89.12 200 ASN A O 1
ATOM 1610 N N . ALA A 1 201 ? -11.320 10.683 2.461 1.00 91.25 201 ALA A N 1
ATOM 1611 C CA . ALA A 1 201 ? -12.080 10.094 1.362 1.00 91.25 201 ALA A CA 1
ATOM 1612 C C . ALA A 1 201 ? -12.354 11.121 0.251 1.00 91.25 201 ALA A C 1
ATOM 1614 O O . ALA A 1 201 ? -12.155 10.792 -0.914 1.00 91.25 201 ALA A O 1
ATOM 1615 N N . ARG A 1 202 ? -12.723 12.371 0.589 1.00 92.12 202 ARG A N 1
ATOM 1616 C CA . ARG A 1 202 ? -12.857 13.462 -0.402 1.00 92.12 202 ARG A CA 1
ATOM 1617 C C . ARG A 1 202 ? -11.557 13.669 -1.175 1.00 92.12 202 ARG A C 1
ATOM 1619 O O . ARG A 1 202 ? -11.584 13.608 -2.397 1.00 92.12 202 ARG A O 1
ATOM 1626 N N . LYS A 1 203 ? -10.433 13.827 -0.467 1.00 91.69 203 LYS A N 1
ATOM 1627 C CA . LYS A 1 203 ? -9.108 14.060 -1.070 1.00 91.69 203 LYS A CA 1
ATOM 1628 C C . LYS A 1 203 ? -8.712 12.945 -2.040 1.00 91.69 203 LYS A C 1
ATOM 1630 O O . LYS A 1 203 ? -8.222 13.218 -3.130 1.00 91.69 203 LYS A O 1
ATOM 1635 N N . PHE A 1 204 ? -8.944 11.684 -1.673 1.00 92.94 204 PHE A N 1
ATOM 1636 C CA . PHE A 1 204 ? -8.624 10.555 -2.548 1.00 92.94 204 PHE A CA 1
ATOM 1637 C C . PHE A 1 204 ? -9.574 10.440 -3.740 1.00 92.94 204 PHE A C 1
ATOM 1639 O O . PHE A 1 204 ? -9.119 10.147 -4.841 1.00 92.94 204 PHE A O 1
ATOM 1646 N N . LEU A 1 205 ? -10.876 10.669 -3.554 1.00 95.00 205 LEU A N 1
ATOM 1647 C CA . LEU A 1 205 ? -11.834 10.639 -4.662 1.00 95.00 205 LEU A CA 1
ATOM 1648 C C . LEU A 1 205 ? -11.545 11.753 -5.671 1.00 95.00 205 LEU A C 1
ATOM 1650 O O . LEU A 1 205 ? -11.486 11.476 -6.865 1.00 95.00 205 LEU A O 1
ATOM 1654 N N . GLU A 1 206 ? -11.266 12.964 -5.189 1.00 95.19 206 GLU A N 1
ATOM 1655 C CA . GLU A 1 206 ? -10.869 14.111 -6.010 1.00 95.19 206 GLU A CA 1
ATOM 1656 C C . GLU A 1 206 ? -9.580 13.826 -6.788 1.00 95.19 206 GLU A C 1
ATOM 1658 O O . GLU A 1 206 ? -9.547 13.989 -8.003 1.00 95.19 206 GLU A O 1
ATOM 1663 N N . LYS A 1 207 ? -8.548 13.281 -6.126 1.00 95.12 207 LYS A N 1
ATOM 1664 C CA . LYS A 1 207 ? -7.285 12.885 -6.773 1.00 95.12 207 LYS A CA 1
ATOM 1665 C C . LYS A 1 207 ? -7.491 11.970 -7.986 1.00 95.12 207 LYS A C 1
ATOM 1667 O O . LYS A 1 207 ? -6.760 12.087 -8.967 1.00 95.12 207 LYS A O 1
ATOM 1672 N N . TYR A 1 208 ? -8.450 11.048 -7.917 1.00 96.62 208 TYR A N 1
ATOM 1673 C CA . TYR A 1 208 ? -8.741 10.100 -8.995 1.00 96.62 208 TYR A CA 1
ATOM 1674 C C . TYR A 1 208 ? -9.910 10.533 -9.894 1.00 96.62 208 TYR A C 1
ATOM 1676 O O . TYR A 1 208 ? -10.345 9.730 -10.717 1.00 96.62 208 TYR A O 1
ATOM 1684 N N . ASN A 1 209 ? -10.422 11.764 -9.764 1.00 95.88 209 ASN A N 1
ATOM 1685 C CA . ASN A 1 209 ? -11.607 12.251 -10.483 1.00 95.88 209 ASN A CA 1
ATOM 1686 C C . ASN A 1 209 ? -12.813 11.294 -10.367 1.00 95.88 209 ASN A C 1
ATOM 1688 O O . ASN A 1 209 ? -13.482 10.974 -11.351 1.00 95.88 209 ASN A O 1
ATOM 1692 N N . LEU A 1 210 ? -13.051 10.777 -9.161 1.00 96.38 210 LEU A N 1
ATOM 1693 C CA . LEU A 1 210 ? -14.169 9.892 -8.836 1.00 96.38 210 LEU A CA 1
ATOM 1694 C C . LEU A 1 210 ? -15.352 10.682 -8.248 1.00 96.38 210 LEU A C 1
ATOM 1696 O O . LEU A 1 210 ? -15.140 11.786 -7.741 1.00 96.38 210 LEU A O 1
ATOM 1700 N N . PRO A 1 211 ? -16.578 10.112 -8.262 1.00 96.06 211 PRO A N 1
ATOM 1701 C CA . PRO A 1 211 ? -17.756 10.755 -7.680 1.00 96.06 211 PRO A CA 1
ATOM 1702 C C . PRO A 1 211 ? -17.534 11.148 -6.221 1.00 96.06 211 PRO A C 1
ATOM 1704 O O . PRO A 1 211 ? -16.812 10.464 -5.483 1.00 96.06 211 PRO A O 1
ATOM 1707 N N . THR A 1 212 ? -18.161 12.243 -5.794 1.00 94.00 212 THR A N 1
ATOM 1708 C CA . THR A 1 212 ? -17.975 12.757 -4.433 1.00 94.00 212 THR A CA 1
ATOM 1709 C C . THR A 1 212 ? -18.505 11.763 -3.390 1.00 94.00 212 THR A C 1
ATOM 1711 O O . THR A 1 212 ? -19.377 10.944 -3.689 1.00 94.00 212 THR A O 1
ATOM 1714 N N . PRO A 1 213 ? -18.048 11.814 -2.120 1.00 93.12 213 PRO A N 1
ATOM 1715 C CA . PRO A 1 213 ? -18.595 10.928 -1.095 1.00 93.12 213 PRO A CA 1
ATOM 1716 C C . PRO A 1 213 ? -20.114 11.020 -0.937 1.00 93.12 213 PRO A C 1
ATOM 1718 O O . PRO A 1 213 ? -20.722 10.038 -0.537 1.00 93.12 213 PRO A O 1
ATOM 1721 N N . LYS A 1 214 ? -20.718 12.188 -1.201 1.00 90.75 214 LYS A N 1
ATOM 1722 C CA . LYS A 1 214 ? -22.172 12.373 -1.105 1.00 90.75 214 LYS A CA 1
ATOM 1723 C C . LYS A 1 214 ? -22.885 11.628 -2.232 1.00 90.75 214 LYS A C 1
ATOM 1725 O O . LYS A 1 214 ? -23.732 10.796 -1.936 1.00 90.75 214 LYS A O 1
ATOM 1730 N N . GLU A 1 215 ? -22.445 11.825 -3.475 1.00 92.81 215 GLU A N 1
ATOM 1731 C CA . GLU A 1 215 ? -22.956 11.094 -4.646 1.00 92.81 215 GLU A CA 1
ATOM 1732 C C . GLU A 1 215 ? -22.840 9.574 -4.460 1.00 92.81 215 GLU A C 1
ATOM 1734 O O . GLU A 1 215 ? -23.780 8.833 -4.730 1.00 92.81 215 GLU A O 1
ATOM 1739 N N . LEU A 1 216 ? -21.711 9.096 -3.920 1.00 93.44 216 LEU A N 1
ATOM 1740 C CA . LEU A 1 216 ? -21.504 7.668 -3.648 1.00 93.44 216 LEU A CA 1
ATOM 1741 C C . LEU A 1 216 ? -22.407 7.104 -2.545 1.00 93.44 216 LEU A C 1
ATOM 1743 O O . LEU A 1 216 ? -22.592 5.888 -2.494 1.00 93.44 216 LEU A O 1
ATOM 1747 N N . LEU A 1 217 ? -22.908 7.940 -1.633 1.00 90.88 217 LEU A N 1
ATOM 1748 C CA . LEU A 1 217 ? -23.858 7.520 -0.601 1.00 90.88 217 LEU A CA 1
ATOM 1749 C C . LEU A 1 217 ? -25.308 7.572 -1.084 1.00 90.88 217 LEU A C 1
ATOM 1751 O O . LEU A 1 217 ? -26.128 6.827 -0.555 1.00 90.88 217 LEU A O 1
ATOM 1755 N N . GLU A 1 218 ? -25.614 8.425 -2.061 1.00 90.75 218 GLU A N 1
ATOM 1756 C CA . GLU A 1 218 ? -26.926 8.494 -2.710 1.00 90.75 218 GLU A CA 1
ATOM 1757 C C . GLU A 1 218 ? -27.131 7.308 -3.661 1.00 90.75 218 GLU A C 1
ATOM 1759 O O . GLU A 1 218 ? -28.142 6.614 -3.570 1.00 90.75 218 GLU A O 1
ATOM 1764 N N . GLU A 1 219 ? -26.140 7.004 -4.506 1.00 93.50 219 GLU A N 1
ATOM 1765 C CA . GLU A 1 219 ? -26.141 5.824 -5.377 1.00 93.50 219 GLU A CA 1
ATOM 1766 C C . GLU A 1 219 ? -24.934 4.931 -5.064 1.00 93.50 219 GLU A C 1
ATOM 1768 O O . GLU A 1 219 ? -23.870 5.038 -5.678 1.00 93.50 219 GLU A O 1
ATOM 1773 N N . ILE A 1 220 ? -25.090 4.005 -4.112 1.00 93.44 220 ILE A N 1
ATOM 1774 C CA . ILE A 1 220 ? -23.994 3.120 -3.698 1.00 93.44 220 ILE A CA 1
ATOM 1775 C C . ILE A 1 220 ? -23.694 2.094 -4.805 1.00 93.44 220 ILE A C 1
ATOM 1777 O O . ILE A 1 220 ? -24.483 1.170 -5.032 1.00 93.44 220 ILE A O 1
ATOM 1781 N N . PRO A 1 221 ? -22.519 2.147 -5.465 1.00 94.31 221 PRO A N 1
ATOM 1782 C CA . PRO A 1 221 ? -22.187 1.183 -6.499 1.00 94.31 221 PRO A CA 1
ATOM 1783 C C . PRO A 1 221 ? -21.946 -0.212 -5.911 1.00 94.31 221 PRO A C 1
ATOM 1785 O O . PRO A 1 221 ? -21.325 -0.395 -4.848 1.00 94.31 221 PRO A O 1
ATOM 1788 N N . THR A 1 222 ? -22.334 -1.230 -6.683 1.00 94.75 222 THR A N 1
ATOM 1789 C CA . THR A 1 222 ? -21.996 -2.625 -6.380 1.00 94.75 222 THR A CA 1
ATOM 1790 C C . THR A 1 222 ? -20.482 -2.808 -6.263 1.00 94.75 222 THR A C 1
ATOM 1792 O O . THR A 1 222 ? -19.684 -2.048 -6.824 1.00 94.75 222 THR A O 1
ATOM 1795 N N . LYS A 1 223 ? -20.057 -3.837 -5.522 1.00 94.06 223 LYS A N 1
ATOM 1796 C CA . LYS A 1 223 ? -18.634 -4.113 -5.267 1.00 94.06 223 LYS A CA 1
ATOM 1797 C C . LYS A 1 223 ? -17.819 -4.209 -6.558 1.00 94.06 223 LYS A C 1
ATOM 1799 O O . LYS A 1 223 ? -16.703 -3.693 -6.610 1.00 94.06 223 LYS A O 1
ATOM 1804 N N . ASP A 1 224 ? -18.377 -4.819 -7.597 1.00 95.25 224 ASP A N 1
ATOM 1805 C CA . ASP A 1 224 ? -17.679 -5.004 -8.867 1.00 95.25 224 ASP A CA 1
ATOM 1806 C C . ASP A 1 224 ? -17.726 -3.762 -9.762 1.00 95.25 224 ASP A C 1
ATOM 1808 O O . ASP A 1 224 ? -16.702 -3.439 -10.371 1.00 95.25 224 ASP A O 1
ATOM 1812 N N . LYS A 1 225 ? -18.842 -3.009 -9.776 1.00 95.69 225 LYS A N 1
ATOM 1813 C CA . LYS A 1 225 ? -18.919 -1.687 -10.434 1.00 95.69 225 LYS A CA 1
ATOM 1814 C C . LYS A 1 225 ? -17.861 -0.752 -9.839 1.00 95.69 225 LYS A C 1
ATOM 1816 O O . LYS A 1 225 ? -17.053 -0.197 -10.580 1.00 95.69 225 LYS A O 1
ATOM 1821 N N . TRP A 1 226 ? -17.778 -0.687 -8.507 1.00 96.00 226 TRP A N 1
ATOM 1822 C CA . TRP A 1 226 ? -16.770 0.100 -7.790 1.00 96.00 226 TRP A CA 1
ATOM 1823 C C . TRP A 1 226 ? -15.336 -0.315 -8.138 1.00 96.00 226 TRP A C 1
ATOM 1825 O O . TRP A 1 226 ? -14.517 0.529 -8.490 1.00 96.00 226 TRP A O 1
ATOM 1835 N N . LYS A 1 227 ? -15.020 -1.618 -8.089 1.00 95.31 227 LYS A N 1
ATOM 1836 C CA . LYS A 1 227 ? -13.676 -2.117 -8.428 1.00 95.31 227 LYS A CA 1
ATOM 1837 C C . LYS A 1 227 ? -13.259 -1.734 -9.846 1.00 95.31 227 LYS A C 1
ATOM 1839 O O . LYS A 1 227 ? -12.114 -1.335 -10.040 1.00 95.31 227 LYS A O 1
ATOM 1844 N N . LYS A 1 228 ? -14.156 -1.877 -10.829 1.00 95.75 228 LYS A N 1
ATOM 1845 C CA . LYS A 1 228 ? -13.882 -1.512 -12.228 1.00 95.75 228 LYS A CA 1
ATOM 1846 C C . LYS A 1 228 ? -13.665 -0.006 -12.370 1.00 95.75 228 LYS A C 1
ATOM 1848 O O . LYS A 1 228 ? -12.681 0.397 -12.983 1.00 95.75 228 LYS A O 1
ATOM 1853 N N . MET A 1 229 ? -14.535 0.795 -11.755 1.00 96.06 229 MET A N 1
ATOM 1854 C CA . MET A 1 229 ? -14.456 2.255 -11.769 1.00 96.06 229 MET A CA 1
ATOM 1855 C C . MET A 1 229 ? -13.147 2.759 -11.150 1.00 96.06 229 MET A C 1
ATOM 1857 O O . MET A 1 229 ? -12.389 3.457 -11.815 1.00 96.06 229 MET A O 1
ATOM 1861 N N . PHE A 1 230 ? -12.821 2.320 -9.930 1.00 96.00 230 PHE A N 1
ATOM 1862 C CA . PHE A 1 230 ? -11.577 2.695 -9.258 1.00 96.00 230 PHE A CA 1
ATOM 1863 C C . PHE A 1 230 ? -10.341 2.218 -10.030 1.00 96.00 230 PHE A C 1
ATOM 1865 O O . PHE A 1 230 ? -9.372 2.961 -10.165 1.00 96.00 230 PHE A O 1
ATOM 1872 N N . LYS A 1 231 ? -10.357 0.989 -10.570 1.00 95.38 231 LYS A N 1
ATOM 1873 C CA . LYS A 1 231 ? -9.236 0.465 -11.364 1.00 95.38 231 LYS A CA 1
ATOM 1874 C C . LYS A 1 231 ? -8.986 1.312 -12.613 1.00 95.38 231 LYS A C 1
ATOM 1876 O O . LYS A 1 231 ? -7.834 1.602 -12.904 1.00 95.38 231 LYS A O 1
ATOM 1881 N N . LYS A 1 232 ? -10.041 1.709 -13.330 1.00 95.62 232 LYS A N 1
ATOM 1882 C CA . LYS A 1 232 ? -9.921 2.591 -14.496 1.00 95.62 232 LYS A CA 1
ATOM 1883 C C . LYS A 1 232 ? -9.351 3.954 -14.090 1.00 95.62 232 LYS A C 1
ATOM 1885 O O . LYS A 1 232 ? -8.294 4.328 -14.575 1.00 95.62 232 LYS A O 1
ATOM 1890 N N . ALA A 1 233 ? -9.983 4.618 -13.124 1.00 96.56 233 ALA A N 1
ATOM 1891 C CA . ALA A 1 233 ? -9.587 5.950 -12.669 1.00 96.56 233 ALA A CA 1
ATOM 1892 C C . ALA A 1 233 ? -8.141 6.009 -12.144 1.00 96.56 233 ALA A C 1
ATOM 1894 O O . ALA A 1 233 ? -7.372 6.896 -12.503 1.00 96.56 233 ALA A O 1
ATOM 1895 N N . SER A 1 234 ? -7.740 5.027 -11.331 1.00 96.06 234 SER A N 1
ATOM 1896 C CA . SER A 1 234 ? -6.365 4.950 -10.826 1.00 96.06 234 SER A CA 1
ATOM 1897 C C . SER A 1 234 ? -5.342 4.646 -11.920 1.00 96.06 234 SER A C 1
ATOM 1899 O O . SER A 1 234 ? -4.254 5.218 -11.890 1.00 96.06 234 SER A O 1
ATOM 1901 N N . ASN A 1 235 ? -5.672 3.789 -12.892 1.00 94.62 235 ASN A N 1
ATOM 1902 C CA . ASN A 1 235 ? -4.805 3.547 -14.044 1.00 94.62 235 ASN A CA 1
ATOM 1903 C C . ASN A 1 235 ? -4.606 4.819 -14.866 1.00 94.62 235 ASN A C 1
ATOM 1905 O O . ASN A 1 235 ? -3.464 5.157 -15.156 1.00 94.62 235 ASN A O 1
ATOM 1909 N N . ASP A 1 236 ? -5.695 5.517 -15.191 1.00 95.12 236 ASP A N 1
ATOM 1910 C CA . ASP A 1 236 ? -5.666 6.734 -16.003 1.00 95.12 236 ASP A CA 1
ATOM 1911 C C . ASP A 1 236 ? -4.844 7.833 -15.308 1.00 95.12 236 ASP A C 1
ATOM 1913 O O . ASP A 1 236 ? -3.980 8.449 -15.931 1.00 95.12 236 ASP A O 1
ATOM 1917 N N . TYR A 1 237 ? -5.037 8.024 -13.996 1.00 96.00 237 TYR A N 1
ATOM 1918 C CA . TYR A 1 237 ? -4.251 8.967 -13.193 1.00 96.00 237 TYR A CA 1
ATOM 1919 C C . TYR A 1 237 ? -2.748 8.664 -13.261 1.00 96.00 237 TYR A C 1
ATOM 1921 O O . TYR A 1 237 ? -1.966 9.501 -13.710 1.00 96.00 237 TYR A O 1
ATOM 1929 N N . TRP A 1 238 ? -2.338 7.455 -12.860 1.00 94.69 238 TRP A N 1
ATOM 1930 C CA . TRP A 1 238 ? -0.917 7.109 -12.766 1.00 94.69 238 TRP A CA 1
ATOM 1931 C C . TRP A 1 238 ? -0.241 7.016 -14.130 1.00 94.69 238 TRP A C 1
ATOM 1933 O O . TRP A 1 238 ? 0.928 7.374 -14.264 1.00 94.69 238 TRP A O 1
ATOM 1943 N N . GLU A 1 239 ? -0.964 6.573 -15.155 1.00 93.69 239 GLU A N 1
ATOM 1944 C CA . GLU A 1 239 ? -0.462 6.581 -16.520 1.00 93.69 239 GLU A CA 1
ATOM 1945 C C . GLU A 1 239 ? -0.178 8.001 -17.007 1.00 93.69 239 GLU A C 1
ATOM 1947 O O . GLU A 1 239 ? 0.902 8.246 -17.544 1.00 93.69 239 GLU A O 1
ATOM 1952 N N . ASN A 1 240 ? -1.095 8.943 -16.778 1.00 93.94 240 ASN A N 1
ATOM 1953 C CA . ASN A 1 240 ? -0.887 10.341 -17.142 1.00 93.94 240 ASN A CA 1
ATOM 1954 C C . ASN A 1 240 ? 0.289 10.951 -16.372 1.00 93.94 240 ASN A C 1
ATOM 1956 O O . ASN A 1 240 ? 1.163 11.562 -16.990 1.00 93.94 240 ASN A O 1
ATOM 1960 N N . THR A 1 241 ? 0.369 10.721 -15.056 1.00 94.06 241 THR A N 1
ATOM 1961 C CA . THR A 1 241 ? 1.490 11.182 -14.222 1.00 94.06 241 THR A CA 1
ATOM 1962 C C . THR A 1 241 ? 2.827 10.663 -14.747 1.00 94.06 241 THR A C 1
ATOM 1964 O O . THR A 1 241 ? 3.753 11.441 -14.977 1.00 94.06 241 THR A O 1
ATOM 1967 N N . TRP A 1 242 ? 2.941 9.359 -15.008 1.00 93.31 242 TRP A N 1
ATOM 1968 C CA . TRP A 1 242 ? 4.197 8.777 -15.479 1.00 93.31 242 TRP A CA 1
ATOM 1969 C C . TRP A 1 242 ? 4.534 9.172 -16.915 1.00 93.31 242 TRP A C 1
ATOM 1971 O O . TRP A 1 242 ? 5.708 9.362 -17.223 1.00 93.31 242 TRP A O 1
ATOM 1981 N N . ARG A 1 243 ? 3.543 9.346 -17.799 1.00 92.06 243 ARG A N 1
ATOM 1982 C CA . ARG A 1 243 ? 3.773 9.873 -19.154 1.00 92.06 243 ARG A CA 1
ATOM 1983 C C . ARG A 1 243 ? 4.348 11.287 -19.109 1.00 92.06 243 ARG A C 1
ATOM 1985 O O . ARG A 1 243 ? 5.315 11.554 -19.819 1.00 92.06 243 ARG A O 1
ATOM 1992 N N . GLN A 1 244 ? 3.799 12.157 -18.263 1.00 92.44 244 GLN A N 1
ATOM 1993 C CA . GLN A 1 244 ? 4.303 13.520 -18.076 1.00 92.44 244 GLN A CA 1
ATOM 1994 C C . GLN A 1 244 ? 5.727 13.516 -17.509 1.00 92.44 244 GLN A C 1
ATOM 1996 O O . GLN A 1 244 ? 6.614 14.153 -18.073 1.00 92.44 244 GLN A O 1
ATOM 2001 N N . GLU A 1 245 ? 5.983 12.736 -16.455 1.00 91.75 245 GLU A N 1
ATOM 2002 C CA . GLU A 1 245 ? 7.328 12.606 -15.883 1.00 91.75 245 GLU A CA 1
ATOM 2003 C C . GLU A 1 245 ? 8.345 12.074 -16.905 1.00 91.75 245 GLU A 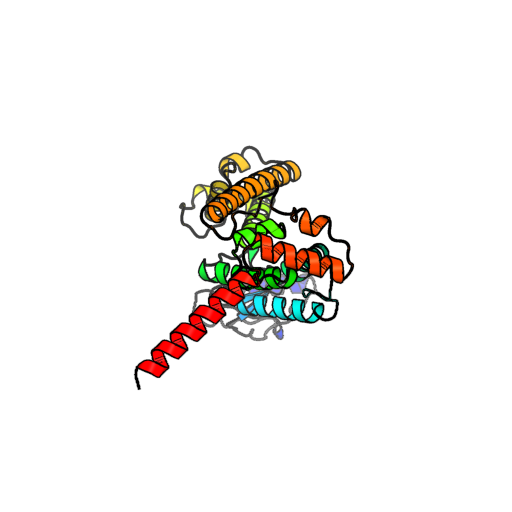C 1
ATOM 2005 O O . GLU A 1 245 ? 9.446 12.611 -17.022 1.00 91.75 245 GLU A O 1
ATOM 2010 N N . LEU A 1 246 ? 7.992 11.043 -17.680 1.00 89.88 246 LEU A N 1
ATOM 2011 C CA . LEU A 1 246 ? 8.884 10.467 -18.690 1.00 89.88 246 LEU A CA 1
ATOM 2012 C C . LEU A 1 246 ? 9.150 11.427 -19.852 1.00 89.88 246 LEU A C 1
ATOM 2014 O O . LEU A 1 246 ? 10.275 11.460 -20.344 1.00 89.88 246 LEU A O 1
ATOM 2018 N N . ALA A 1 247 ? 8.167 12.239 -20.254 1.00 89.19 247 ALA A N 1
ATOM 2019 C CA . ALA A 1 247 ? 8.343 13.242 -21.305 1.00 89.19 247 ALA A CA 1
ATOM 2020 C C . ALA A 1 247 ? 9.406 14.293 -20.940 1.00 89.19 247 ALA A C 1
ATOM 2022 O O . ALA A 1 247 ? 10.127 14.770 -21.815 1.00 89.19 247 ALA A O 1
ATOM 2023 N N . THR A 1 248 ? 9.560 14.609 -19.650 1.00 91.00 248 THR A N 1
ATOM 2024 C CA . THR A 1 248 ? 10.600 15.540 -19.175 1.00 91.00 248 THR A CA 1
ATOM 2025 C C . THR A 1 248 ? 12.005 14.925 -19.121 1.00 91.00 248 THR A C 1
ATOM 2027 O O . THR A 1 248 ? 12.994 15.647 -19.003 1.00 91.00 248 THR A O 1
ATOM 2030 N N . GLN A 1 249 ? 12.130 13.596 -19.215 1.00 88.12 249 GLN A N 1
ATOM 2031 C CA . GLN A 1 249 ? 13.391 12.882 -19.011 1.00 88.12 249 GLN A CA 1
ATOM 2032 C C . GLN A 1 249 ? 14.012 12.440 -20.339 1.00 88.12 249 GLN A C 1
ATOM 2034 O O . GLN A 1 249 ? 13.628 11.429 -20.927 1.00 88.12 249 GLN A O 1
ATOM 2039 N N . SER A 1 250 ? 15.067 13.137 -20.772 1.00 82.88 250 SER A N 1
ATOM 2040 C CA . SER A 1 250 ? 15.788 12.826 -22.020 1.00 82.88 250 SER A CA 1
ATOM 2041 C C . SER A 1 250 ? 16.359 11.400 -22.068 1.00 82.88 250 SER A C 1
ATOM 2043 O O . SER A 1 250 ? 16.412 10.783 -23.132 1.00 82.88 250 SER A O 1
ATOM 2045 N N . THR A 1 251 ? 16.732 10.836 -20.914 1.00 82.31 251 THR A N 1
ATOM 2046 C CA . THR A 1 251 ? 17.258 9.467 -20.775 1.00 82.31 251 THR A CA 1
ATOM 2047 C C . THR A 1 251 ? 16.217 8.375 -21.027 1.00 82.31 251 THR A C 1
ATOM 2049 O O . THR A 1 251 ? 16.595 7.231 -21.270 1.00 82.31 251 THR A O 1
ATOM 2052 N N . MET A 1 252 ? 14.925 8.717 -21.006 1.00 85.06 252 MET A N 1
ATOM 2053 C CA . MET A 1 252 ? 13.808 7.774 -21.119 1.00 85.06 252 MET A CA 1
ATOM 2054 C C . MET A 1 252 ? 13.089 7.839 -22.471 1.00 85.06 252 MET A C 1
ATOM 2056 O O . MET A 1 252 ? 12.028 7.241 -22.626 1.00 85.06 252 MET A O 1
ATOM 2060 N N . LYS A 1 253 ? 13.679 8.500 -23.478 1.00 81.75 253 LYS A N 1
ATOM 2061 C CA . LYS A 1 253 ? 13.087 8.685 -24.819 1.00 81.75 253 LYS A CA 1
ATOM 2062 C C . LYS A 1 253 ? 12.609 7.383 -25.480 1.00 81.75 253 LYS A C 1
ATOM 2064 O O . LYS A 1 253 ? 11.681 7.400 -26.282 1.00 81.75 253 LYS A O 1
ATOM 2069 N N . TYR A 1 254 ? 13.252 6.259 -25.167 1.00 84.44 254 TYR A N 1
ATOM 2070 C CA . TYR A 1 254 ? 12.949 4.960 -25.771 1.00 84.44 254 TYR A CA 1
ATOM 2071 C C . TYR A 1 254 ? 11.943 4.125 -24.971 1.00 84.44 254 TYR A C 1
ATOM 2073 O O . TYR A 1 254 ? 11.537 3.057 -25.433 1.00 84.44 254 TYR A O 1
ATOM 2081 N N . LEU A 1 255 ? 11.547 4.571 -23.775 1.00 88.81 255 LEU A N 1
ATOM 2082 C CA . LEU A 1 255 ? 10.579 3.859 -22.953 1.00 88.81 255 LEU A CA 1
ATOM 2083 C C . LEU A 1 255 ? 9.157 4.220 -23.381 1.00 88.81 255 LEU A C 1
ATOM 2085 O O . LEU A 1 255 ? 8.681 5.328 -23.151 1.00 88.81 255 LEU A O 1
ATOM 2089 N N . GLN A 1 256 ? 8.455 3.248 -23.958 1.00 86.38 256 GLN A N 1
ATOM 2090 C CA . GLN A 1 256 ? 7.038 3.383 -24.272 1.00 86.38 256 GLN A CA 1
ATOM 2091 C C . GLN A 1 256 ? 6.179 2.917 -23.094 1.00 86.38 256 GLN A C 1
ATOM 2093 O O . GLN A 1 256 ? 6.305 1.790 -22.611 1.00 86.38 256 GLN A O 1
ATOM 2098 N N . VAL A 1 257 ? 5.272 3.787 -22.655 1.00 86.06 257 VAL A N 1
ATOM 2099 C CA . VAL A 1 257 ? 4.282 3.478 -21.619 1.00 86.06 257 VAL A CA 1
ATOM 2100 C C . VAL A 1 257 ? 3.151 2.653 -22.241 1.00 86.06 257 VAL A C 1
ATOM 2102 O O . VAL A 1 257 ? 2.474 3.117 -23.162 1.00 86.06 257 VAL A O 1
ATOM 2105 N N . GLN A 1 258 ? 2.960 1.424 -21.757 1.00 87.06 258 GLN A N 1
ATOM 2106 C CA . GLN A 1 258 ? 1.926 0.501 -22.240 1.00 87.06 258 GLN A CA 1
ATOM 2107 C C . GLN A 1 258 ? 0.624 0.706 -21.468 1.00 87.06 258 GLN A C 1
ATOM 2109 O O . GLN A 1 258 ? 0.655 0.730 -20.245 1.00 87.06 258 GLN A O 1
ATOM 2114 N N . HIS A 1 259 ? -0.507 0.794 -22.169 1.00 85.50 259 HIS A N 1
ATOM 2115 C CA . HIS A 1 259 ? -1.824 0.865 -21.536 1.00 85.50 259 HIS A CA 1
ATOM 2116 C C . HIS A 1 259 ? -2.438 -0.540 -21.376 1.00 85.50 259 HIS A C 1
ATOM 2118 O O . HIS A 1 259 ? -2.397 -1.328 -22.327 1.00 85.50 259 HIS A O 1
ATOM 2124 N N . PRO A 1 260 ? -3.041 -0.873 -20.220 1.00 88.12 260 PRO A N 1
ATOM 2125 C CA . PRO A 1 260 ? -2.919 -0.171 -18.937 1.00 88.12 260 PRO A CA 1
ATOM 2126 C C . PRO A 1 260 ? -1.512 -0.350 -18.350 1.00 88.12 260 PRO A C 1
ATOM 2128 O O . PRO A 1 260 ? -0.881 -1.367 -18.629 1.00 88.12 260 PRO A O 1
ATOM 2131 N N . VAL A 1 261 ? -1.033 0.585 -17.522 1.00 88.62 261 VAL A N 1
ATOM 2132 C CA . VAL A 1 261 ? 0.311 0.473 -16.914 1.00 88.62 261 VAL A CA 1
ATOM 2133 C C . VAL A 1 261 ? 0.294 -0.351 -15.627 1.00 88.62 261 VAL A C 1
ATOM 2135 O O . VAL A 1 261 ? 1.103 -1.257 -15.433 1.00 88.62 261 VAL A O 1
ATOM 2138 N N . VAL A 1 262 ? -0.631 -0.053 -14.718 1.00 90.69 262 VAL A N 1
ATOM 2139 C CA . VAL A 1 262 ? -0.691 -0.716 -13.410 1.00 90.69 262 VAL A CA 1
ATOM 2140 C C . VAL A 1 262 ? -1.233 -2.141 -13.560 1.00 90.69 262 VAL A C 1
ATOM 2142 O O . VAL A 1 262 ? -2.155 -2.395 -14.335 1.00 90.69 262 VAL A O 1
ATOM 2145 N N . ASP A 1 263 ? -0.669 -3.077 -12.792 1.00 89.75 263 ASP A N 1
ATOM 2146 C CA . ASP A 1 263 ? -0.915 -4.527 -12.856 1.00 89.75 263 ASP A CA 1
ATOM 2147 C C . ASP A 1 263 ? -0.504 -5.187 -14.180 1.00 89.75 263 ASP A C 1
ATOM 2149 O O . ASP A 1 263 ? -0.782 -6.369 -14.398 1.00 89.75 263 ASP A O 1
ATOM 2153 N N . ASN A 1 264 ? 0.175 -4.455 -15.063 1.00 92.25 264 ASN A N 1
ATOM 2154 C CA . ASN A 1 264 ? 0.476 -4.913 -16.405 1.00 92.25 264 ASN A CA 1
ATOM 2155 C C . ASN A 1 264 ? 1.967 -4.720 -16.719 1.00 92.25 264 ASN A C 1
ATOM 2157 O O . ASN A 1 264 ? 2.378 -3.657 -17.179 1.00 92.25 264 ASN A O 1
ATOM 2161 N N . PRO A 1 265 ? 2.805 -5.744 -16.478 1.00 92.88 265 PRO A N 1
ATOM 2162 C CA . PRO A 1 265 ? 4.229 -5.650 -16.764 1.00 92.88 265 PRO A CA 1
ATOM 2163 C C . PRO A 1 265 ? 4.486 -5.366 -18.244 1.00 92.88 265 PRO A C 1
ATOM 2165 O O . PRO A 1 265 ? 3.787 -5.888 -19.119 1.00 92.88 265 PRO A O 1
ATOM 2168 N N . HIS A 1 266 ? 5.544 -4.615 -18.529 1.00 94.25 266 HIS A N 1
ATOM 2169 C CA . HIS A 1 266 ? 5.951 -4.307 -19.891 1.00 94.25 266 HIS A CA 1
ATOM 2170 C C . HIS A 1 266 ? 6.186 -5.595 -20.699 1.00 94.25 266 HIS A C 1
ATOM 2172 O O . HIS A 1 266 ? 6.750 -6.573 -20.195 1.00 94.25 266 HIS A O 1
ATOM 2178 N N . ASN A 1 267 ? 5.804 -5.596 -21.980 1.00 91.56 267 ASN A N 1
ATOM 2179 C CA . ASN A 1 267 ? 5.908 -6.762 -22.880 1.00 91.56 267 ASN A CA 1
ATOM 2180 C C . ASN A 1 267 ? 7.298 -7.428 -22.907 1.00 91.56 267 ASN A C 1
ATOM 2182 O O . ASN A 1 267 ? 7.418 -8.638 -23.109 1.00 91.56 267 ASN A O 1
ATOM 2186 N N . MET A 1 268 ? 8.354 -6.657 -22.646 1.00 91.12 268 MET A N 1
ATOM 2187 C CA . MET A 1 268 ? 9.714 -7.173 -22.455 1.00 91.12 268 MET A CA 1
ATOM 2188 C C . MET A 1 268 ? 9.792 -8.222 -21.338 1.00 91.12 268 MET A C 1
ATOM 2190 O O . MET A 1 268 ? 10.369 -9.287 -21.536 1.00 91.12 268 MET A O 1
ATOM 2194 N N . TRP A 1 269 ? 9.186 -7.958 -20.181 1.00 91.88 269 TRP A N 1
ATOM 2195 C CA . TRP A 1 269 ? 9.171 -8.912 -19.078 1.00 91.88 269 TRP A CA 1
ATOM 2196 C C . TRP A 1 269 ? 8.203 -10.064 -19.341 1.00 91.88 269 TRP A C 1
ATOM 2198 O O . TRP A 1 269 ? 8.537 -11.205 -19.033 1.00 91.88 269 TRP A O 1
ATOM 2208 N N . LYS A 1 270 ? 7.052 -9.805 -19.980 1.00 89.88 270 LYS A N 1
ATOM 2209 C CA . LYS A 1 270 ? 6.059 -10.849 -20.315 1.00 89.88 270 LYS A CA 1
ATOM 2210 C C . LYS A 1 270 ? 6.597 -11.905 -21.271 1.00 89.88 270 LYS A C 1
ATOM 2212 O O . LYS A 1 270 ? 6.332 -13.088 -21.102 1.00 89.88 270 LYS A O 1
ATOM 2217 N N . SER A 1 271 ? 7.373 -11.479 -22.260 1.00 87.88 271 SER A N 1
ATOM 2218 C CA . SER A 1 271 ? 7.985 -12.374 -23.248 1.00 87.88 271 SER A CA 1
ATOM 2219 C C . SER A 1 271 ? 9.203 -13.137 -22.711 1.00 87.88 271 SER A C 1
ATOM 2221 O O . SER A 1 271 ? 9.736 -14.022 -23.389 1.00 87.88 271 SER A O 1
ATOM 2223 N N . THR A 1 272 ? 9.662 -12.830 -21.494 1.00 87.88 272 THR A N 1
ATOM 2224 C CA . THR A 1 272 ? 10.864 -13.437 -20.924 1.00 87.88 272 THR A CA 1
ATOM 2225 C C . THR A 1 272 ? 10.545 -14.785 -20.286 1.00 87.88 272 THR A C 1
ATOM 2227 O O . THR A 1 272 ? 9.940 -14.874 -19.220 1.00 87.88 272 THR A O 1
ATOM 2230 N N . ARG A 1 273 ? 11.013 -15.862 -20.925 1.00 83.56 273 ARG A N 1
ATOM 2231 C CA . ARG A 1 273 ? 10.985 -17.215 -20.347 1.00 83.56 273 ARG A CA 1
ATOM 2232 C C . ARG A 1 273 ? 11.906 -17.299 -19.117 1.00 83.56 273 ARG A C 1
ATOM 2234 O O . ARG A 1 273 ? 12.938 -16.625 -19.109 1.00 83.56 273 ARG A O 1
ATOM 2241 N N . PRO A 1 274 ? 11.615 -18.170 -18.132 1.00 80.19 274 PRO A N 1
ATOM 2242 C CA . PRO A 1 274 ? 12.386 -18.307 -16.890 1.00 80.19 274 PRO A CA 1
ATOM 2243 C C . PRO A 1 274 ? 13.726 -19.050 -17.085 1.00 80.19 274 PRO A C 1
ATOM 2245 O O . PRO A 1 274 ? 14.087 -19.921 -16.307 1.00 80.19 274 PRO A O 1
ATOM 2248 N N . LYS A 1 275 ? 14.474 -18.737 -18.150 1.00 85.31 275 LYS A N 1
ATOM 2249 C CA . LYS A 1 275 ? 15.850 -19.209 -18.355 1.00 85.31 275 LYS A CA 1
ATOM 2250 C C . LYS A 1 275 ? 16.809 -18.075 -18.011 1.00 85.31 275 LYS A C 1
ATOM 2252 O O . LYS A 1 275 ? 16.639 -16.969 -18.520 1.00 85.31 275 LYS A O 1
ATOM 2257 N N . GLN A 1 276 ? 17.843 -18.361 -17.225 1.00 83.75 276 GLN A N 1
ATOM 2258 C CA . GLN A 1 276 ? 18.774 -17.360 -16.689 1.00 83.75 276 GLN A CA 1
ATOM 2259 C C . GLN A 1 276 ? 19.323 -16.393 -17.754 1.00 83.75 276 GLN A C 1
ATOM 2261 O O . GLN A 1 276 ? 19.189 -15.179 -17.619 1.00 83.75 276 GLN A O 1
ATOM 2266 N N . HIS A 1 277 ? 19.846 -16.910 -18.869 1.00 86.69 277 HIS A N 1
ATOM 2267 C CA . HIS A 1 277 ? 20.377 -16.075 -19.955 1.00 86.69 277 HIS A CA 1
ATOM 2268 C C . HIS A 1 277 ? 19.306 -15.187 -20.625 1.00 86.69 277 HIS A C 1
ATOM 2270 O O . HIS A 1 277 ? 19.609 -14.099 -21.112 1.00 86.69 277 HIS A O 1
ATOM 2276 N N . LYS A 1 278 ? 18.033 -15.620 -20.665 1.00 87.94 278 LYS A N 1
ATOM 2277 C CA . LYS A 1 278 ? 16.926 -14.803 -21.199 1.00 87.94 278 LYS A CA 1
ATOM 2278 C C . LYS A 1 278 ? 16.571 -13.676 -20.235 1.00 87.94 278 LYS A C 1
ATOM 2280 O O . LYS A 1 278 ? 16.342 -12.562 -20.696 1.00 87.94 278 LYS A O 1
ATOM 2285 N N . VAL A 1 279 ? 16.570 -13.958 -18.931 1.00 87.81 279 VAL A N 1
ATOM 2286 C CA . VAL A 1 279 ? 16.351 -12.956 -17.878 1.00 87.81 279 VAL A CA 1
ATOM 2287 C C . VAL A 1 279 ? 17.452 -11.897 -17.912 1.00 87.81 279 VAL A C 1
ATOM 2289 O O . VAL A 1 279 ? 17.141 -10.714 -17.986 1.00 87.81 279 VAL A O 1
ATOM 2292 N N . GLN A 1 280 ? 18.721 -12.304 -17.996 1.00 87.88 280 GLN A N 1
ATOM 2293 C CA . GLN A 1 280 ? 19.852 -11.376 -18.135 1.00 87.88 280 GLN A CA 1
ATOM 2294 C C . GLN A 1 280 ? 19.751 -10.521 -19.405 1.00 87.88 280 GLN A C 1
ATOM 2296 O O . GLN A 1 280 ? 19.968 -9.311 -19.372 1.00 87.88 280 GLN A O 1
ATOM 2301 N N . ARG A 1 281 ? 19.357 -11.116 -20.540 1.00 89.69 281 ARG A N 1
ATOM 2302 C CA . ARG A 1 281 ? 19.125 -10.355 -21.777 1.00 89.69 281 ARG A CA 1
ATOM 2303 C C . ARG A 1 281 ? 18.004 -9.324 -21.611 1.00 89.69 281 ARG A C 1
ATOM 2305 O O . ARG A 1 281 ? 18.117 -8.225 -22.149 1.00 89.69 281 ARG A O 1
ATOM 2312 N N . ALA A 1 282 ? 16.924 -9.669 -20.913 1.00 91.06 282 ALA A N 1
ATOM 2313 C CA . ALA A 1 282 ? 15.826 -8.747 -20.635 1.00 91.06 282 ALA A CA 1
ATOM 2314 C C . ALA A 1 282 ? 16.249 -7.619 -19.680 1.00 91.06 282 ALA A C 1
ATOM 2316 O O . ALA A 1 282 ? 15.912 -6.467 -19.924 1.00 91.06 282 ALA A O 1
ATOM 2317 N N . GLU A 1 283 ? 17.070 -7.918 -18.674 1.00 90.56 283 GLU A N 1
ATOM 2318 C CA . GLU A 1 283 ? 17.682 -6.928 -17.781 1.00 90.56 283 GLU A CA 1
ATOM 2319 C C . GLU A 1 283 ? 18.559 -5.927 -18.544 1.00 90.56 283 GLU A C 1
ATOM 2321 O O . GLU A 1 283 ? 18.402 -4.717 -18.385 1.00 90.56 283 GLU A O 1
ATOM 2326 N N . ILE A 1 284 ? 19.429 -6.406 -19.438 1.00 89.94 284 ILE A N 1
ATOM 2327 C CA . ILE A 1 284 ? 20.252 -5.534 -20.289 1.00 89.94 284 ILE A CA 1
ATOM 2328 C C . ILE A 1 284 ? 19.364 -4.641 -21.163 1.00 89.94 284 ILE A C 1
ATOM 2330 O O . ILE A 1 284 ? 19.595 -3.434 -21.239 1.00 89.94 284 ILE A O 1
ATOM 2334 N N . LYS A 1 285 ? 18.313 -5.200 -21.779 1.00 91.19 285 LYS A N 1
ATOM 2335 C CA . LYS A 1 285 ? 17.341 -4.415 -22.557 1.00 91.19 285 LYS A CA 1
ATOM 2336 C C . LYS A 1 285 ? 16.648 -3.357 -21.699 1.00 91.19 285 LYS A C 1
ATOM 2338 O O . LYS A 1 285 ? 16.527 -2.219 -22.140 1.00 91.19 285 LYS A O 1
ATOM 2343 N N . ALA A 1 286 ? 16.241 -3.701 -20.479 1.00 91.62 286 ALA A N 1
ATOM 2344 C CA . ALA A 1 286 ? 15.618 -2.763 -19.553 1.00 91.62 286 ALA A CA 1
ATOM 2345 C C . ALA A 1 286 ? 16.569 -1.617 -19.195 1.00 91.62 286 ALA A C 1
ATOM 2347 O O . ALA A 1 286 ? 16.177 -0.451 -19.237 1.00 91.62 286 ALA A O 1
ATOM 2348 N N . ARG A 1 287 ? 17.844 -1.920 -18.923 1.00 90.69 287 ARG A N 1
ATOM 2349 C CA . ARG A 1 287 ? 18.873 -0.898 -18.685 1.00 90.69 287 ARG A CA 1
ATOM 2350 C C . ARG A 1 287 ? 19.100 0.001 -19.898 1.00 90.69 287 ARG A C 1
ATOM 2352 O O . ARG A 1 287 ? 19.317 1.197 -19.738 1.00 90.69 287 ARG A O 1
ATOM 2359 N N . LEU A 1 288 ? 19.045 -0.556 -21.105 1.00 90.38 288 LEU A N 1
ATOM 2360 C CA . LEU A 1 288 ? 19.255 0.194 -22.342 1.00 90.38 288 LEU A CA 1
ATOM 2361 C C . LEU A 1 288 ? 18.082 1.144 -22.625 1.00 90.38 288 LEU A C 1
ATOM 2363 O O . LEU A 1 288 ? 18.303 2.326 -22.865 1.00 90.38 288 LEU A O 1
ATOM 2367 N N . ILE A 1 289 ? 16.843 0.659 -22.496 1.00 89.94 289 ILE A N 1
ATOM 2368 C CA . ILE A 1 289 ? 15.618 1.460 -22.680 1.00 89.94 289 ILE A CA 1
ATOM 2369 C C . ILE A 1 289 ? 15.515 2.578 -21.634 1.00 89.94 289 ILE A C 1
ATOM 2371 O O . ILE A 1 289 ? 15.008 3.656 -21.928 1.00 89.94 289 ILE A O 1
ATOM 2375 N N . THR A 1 290 ? 16.024 2.333 -20.425 1.00 89.31 290 THR A N 1
ATOM 2376 C CA . THR A 1 290 ? 16.049 3.333 -19.345 1.00 89.31 290 THR A CA 1
ATOM 2377 C C . THR A 1 290 ? 17.259 4.269 -19.386 1.00 89.31 290 THR A C 1
ATOM 2379 O O . THR A 1 290 ? 17.448 5.063 -18.467 1.00 89.31 290 THR A O 1
ATOM 2382 N N . GLY A 1 291 ? 18.133 4.148 -20.392 1.00 84.44 291 GLY A N 1
ATOM 2383 C CA . GLY A 1 291 ? 19.347 4.961 -20.493 1.00 84.44 291 GLY A CA 1
ATOM 2384 C C . GLY A 1 291 ? 20.355 4.727 -19.359 1.00 84.44 291 GLY A C 1
ATOM 2385 O O . GLY A 1 291 ? 21.241 5.547 -19.131 1.00 84.44 291 GLY A O 1
ATOM 2386 N N . THR A 1 292 ? 20.232 3.623 -18.617 1.00 83.19 292 THR A N 1
ATOM 2387 C CA . THR A 1 292 ? 21.107 3.299 -17.482 1.00 83.19 292 THR A CA 1
ATOM 2388 C C . THR A 1 292 ? 22.239 2.340 -17.838 1.00 83.19 292 THR A C 1
ATOM 2390 O O . THR A 1 292 ? 23.179 2.198 -17.049 1.00 83.19 292 THR A O 1
ATOM 2393 N N . PHE A 1 293 ? 22.183 1.715 -19.017 1.00 80.00 293 PHE A N 1
ATOM 2394 C CA . PHE A 1 293 ? 23.254 0.878 -19.547 1.00 80.00 293 PHE A CA 1
ATOM 2395 C C . PHE A 1 293 ? 24.426 1.737 -20.040 1.00 80.00 293 PHE A C 1
ATOM 2397 O O . PHE A 1 293 ? 24.252 2.625 -20.875 1.00 80.00 293 PHE A O 1
ATOM 2404 N N . ILE A 1 294 ? 25.632 1.467 -19.538 1.00 74.06 294 ILE A N 1
ATOM 2405 C CA . ILE A 1 294 ? 26.844 2.151 -19.995 1.00 74.06 294 ILE A CA 1
ATOM 2406 C C . ILE A 1 294 ? 27.287 1.483 -21.297 1.00 74.06 294 ILE A C 1
ATOM 2408 O O . ILE A 1 294 ? 27.788 0.362 -21.296 1.00 74.06 294 ILE A O 1
ATOM 2412 N N . LEU A 1 295 ? 27.078 2.167 -22.419 1.00 72.88 295 LEU A N 1
ATOM 2413 C CA . LEU A 1 295 ? 27.634 1.750 -23.703 1.00 72.88 295 LEU A CA 1
ATOM 2414 C C . LEU A 1 295 ? 29.153 1.958 -23.695 1.00 72.88 295 LEU A C 1
ATOM 2416 O O . LEU A 1 295 ? 29.642 2.922 -23.106 1.00 72.88 295 LEU A O 1
ATOM 2420 N N . GLN A 1 296 ? 29.900 1.096 -24.388 1.00 61.62 296 GLN A N 1
ATOM 2421 C CA . GLN A 1 296 ? 31.359 1.222 -24.514 1.00 61.62 296 GLN A CA 1
ATOM 2422 C C . GLN A 1 296 ? 31.784 2.594 -25.059 1.00 61.62 296 GLN A C 1
ATOM 2424 O O . GLN A 1 296 ? 32.804 3.132 -24.650 1.00 61.62 296 GLN A O 1
ATOM 2429 N N . THR A 1 297 ? 30.969 3.209 -25.916 1.00 59.19 297 THR A N 1
ATOM 2430 C CA . THR A 1 297 ? 31.175 4.575 -26.420 1.00 59.19 297 THR A CA 1
ATOM 2431 C C . THR A 1 297 ? 31.099 5.636 -25.321 1.00 59.19 297 THR A C 1
ATOM 2433 O O . THR A 1 297 ? 31.863 6.598 -25.344 1.00 59.19 297 THR A O 1
ATOM 2436 N N . ASN A 1 298 ? 30.227 5.453 -24.329 1.00 60.00 298 ASN A N 1
ATOM 2437 C CA . ASN A 1 298 ? 30.151 6.325 -23.159 1.00 60.00 298 ASN A CA 1
ATOM 2438 C C . ASN A 1 298 ? 31.313 6.048 -22.200 1.00 60.00 298 ASN A C 1
ATOM 2440 O O . ASN A 1 298 ? 31.927 6.997 -21.729 1.00 60.00 298 ASN A O 1
ATOM 2444 N N . ALA A 1 299 ? 31.669 4.779 -21.975 1.00 60.62 299 ALA A N 1
ATOM 2445 C CA . ALA A 1 299 ? 32.839 4.413 -21.171 1.00 60.62 299 ALA A CA 1
ATOM 2446 C C . ALA A 1 299 ? 34.140 5.002 -21.750 1.00 60.62 299 ALA A C 1
ATOM 2448 O O . ALA A 1 299 ? 34.927 5.591 -21.022 1.00 60.62 299 ALA A O 1
ATOM 2449 N N . MET A 1 300 ? 34.325 4.947 -23.074 1.00 53.31 300 MET A N 1
ATOM 2450 C CA . MET A 1 300 ? 35.467 5.570 -23.752 1.00 53.31 300 MET A CA 1
ATOM 2451 C C . MET A 1 300 ? 35.489 7.098 -23.611 1.00 53.31 300 MET A C 1
ATOM 2453 O O . MET A 1 300 ? 36.565 7.671 -23.471 1.00 53.31 300 MET A O 1
ATOM 2457 N N . LYS A 1 301 ? 34.331 7.774 -23.635 1.00 59.94 301 LYS A N 1
ATOM 2458 C CA . LYS A 1 301 ? 34.254 9.227 -23.392 1.00 59.94 301 LYS A CA 1
ATOM 2459 C C . LYS A 1 301 ? 34.622 9.587 -21.950 1.00 59.94 301 LYS A C 1
ATOM 2461 O O . LYS A 1 301 ? 35.385 10.527 -21.764 1.00 59.94 301 LYS A O 1
ATOM 2466 N N . PHE A 1 302 ? 34.142 8.820 -20.968 1.00 60.03 302 PHE A N 1
ATOM 2467 C CA . PHE A 1 302 ? 34.507 8.988 -19.556 1.00 60.03 302 PHE A CA 1
ATOM 2468 C C . PHE A 1 302 ? 36.006 8.760 -19.320 1.00 60.03 302 PHE A C 1
ATOM 2470 O O . PHE A 1 302 ? 36.668 9.612 -18.731 1.00 60.03 302 PHE A O 1
ATOM 2477 N N . ASN A 1 303 ? 36.567 7.684 -19.876 1.00 61.44 303 ASN A N 1
ATOM 2478 C CA . ASN A 1 303 ? 37.997 7.400 -19.759 1.00 61.44 303 ASN A CA 1
ATOM 2479 C C . ASN A 1 303 ? 38.846 8.494 -20.430 1.00 61.44 303 ASN A C 1
ATOM 2481 O O . ASN A 1 303 ? 39.877 8.884 -19.897 1.00 61.44 303 ASN A O 1
ATOM 2485 N N . LYS A 1 304 ? 38.408 9.049 -21.571 1.00 58.62 304 LYS A N 1
ATOM 2486 C CA . LYS A 1 304 ? 39.088 10.194 -22.202 1.00 58.62 304 LYS A CA 1
ATOM 2487 C C . LYS A 1 304 ? 39.030 11.455 -21.337 1.00 58.62 304 LYS A C 1
ATOM 2489 O O . LYS A 1 304 ? 40.040 12.141 -21.242 1.00 58.62 304 LYS A O 1
ATOM 2494 N N . SER A 1 305 ? 37.894 11.764 -20.705 1.00 58.97 305 SER A N 1
ATOM 2495 C CA . SER A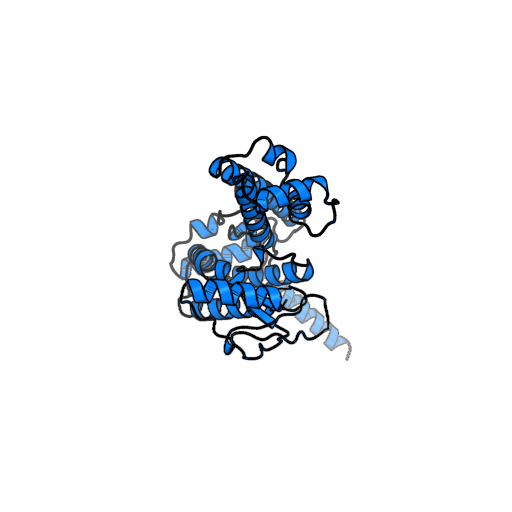 1 305 ? 37.797 12.926 -19.807 1.00 58.97 305 SER A CA 1
ATOM 2496 C C . SER A 1 305 ? 38.659 12.780 -18.552 1.00 58.97 305 SER A C 1
ATOM 2498 O O . SER A 1 305 ? 39.263 13.756 -18.130 1.00 58.97 305 SER A O 1
ATOM 2500 N N . GLU A 1 306 ? 38.768 11.569 -18.003 1.00 57.22 306 GLU A N 1
ATOM 2501 C CA . GLU A 1 306 ? 39.591 11.268 -16.825 1.00 57.22 306 GLU A CA 1
ATOM 2502 C C . GLU A 1 306 ? 41.094 11.317 -17.149 1.00 57.22 306 GLU A C 1
ATOM 2504 O O . GLU A 1 306 ? 41.897 11.859 -16.390 1.00 57.22 306 GLU A O 1
ATOM 2509 N N . VAL A 1 307 ? 41.483 10.839 -18.336 1.00 58.09 307 VAL A N 1
ATOM 2510 C CA . VAL A 1 307 ? 42.851 10.996 -18.852 1.00 58.09 307 VAL A CA 1
ATOM 2511 C C . VAL A 1 307 ? 43.186 12.474 -19.084 1.00 58.09 307 VAL A C 1
ATOM 2513 O O . VAL A 1 307 ? 44.272 12.910 -18.717 1.00 58.09 307 VAL A O 1
ATOM 2516 N N . LEU A 1 308 ? 42.262 13.273 -19.630 1.00 54.03 308 LEU A N 1
ATOM 2517 C CA . LEU A 1 308 ? 42.479 14.708 -19.857 1.00 54.03 308 LEU A CA 1
ATOM 2518 C C . LEU A 1 308 ? 42.558 15.519 -18.552 1.00 54.03 308 LEU A C 1
ATOM 2520 O O . LEU A 1 308 ? 43.403 16.407 -18.458 1.00 54.03 308 LEU A O 1
ATOM 2524 N N . SER A 1 309 ? 41.753 15.200 -17.532 1.00 55.81 309 SER A N 1
ATOM 2525 C CA . SER A 1 309 ? 41.848 15.849 -16.215 1.00 55.81 309 SER A CA 1
ATOM 2526 C C . SER A 1 309 ? 43.135 15.477 -15.476 1.00 55.81 309 SER A C 1
ATOM 2528 O O . SER A 1 309 ? 43.761 16.330 -14.847 1.00 55.81 309 SER A O 1
ATOM 2530 N N . ASN A 1 310 ? 43.579 14.222 -15.591 1.00 53.22 310 ASN A N 1
ATOM 2531 C CA . ASN A 1 310 ? 44.841 13.780 -14.999 1.00 53.22 310 ASN A CA 1
ATOM 2532 C C . ASN A 1 310 ? 46.042 14.419 -15.702 1.00 53.22 310 ASN A C 1
ATOM 2534 O O . ASN A 1 310 ? 46.979 14.841 -15.032 1.00 53.22 310 ASN A O 1
ATOM 2538 N N . LEU A 1 311 ? 45.986 14.587 -17.026 1.00 50.78 311 LEU A N 1
ATOM 2539 C CA . LEU A 1 311 ? 46.992 15.350 -17.761 1.00 50.78 311 LEU A CA 1
ATOM 2540 C C . LEU A 1 311 ? 46.997 16.818 -17.310 1.00 50.78 311 LEU A C 1
ATOM 2542 O O . LEU A 1 311 ? 48.047 17.310 -16.922 1.00 50.78 311 LEU A O 1
ATOM 2546 N N . GLN A 1 312 ? 45.851 17.500 -17.228 1.00 51.25 312 GLN A N 1
ATOM 2547 C CA . GLN A 1 312 ? 45.797 18.886 -16.727 1.00 51.25 312 GLN A CA 1
ATOM 2548 C C . GLN A 1 312 ? 46.356 19.053 -15.304 1.00 51.25 312 GLN A C 1
ATOM 2550 O O . GLN A 1 312 ? 46.920 20.096 -14.996 1.00 51.25 312 GLN A O 1
ATOM 2555 N N . THR A 1 313 ? 46.260 18.028 -14.455 1.00 51.22 313 THR A N 1
ATOM 2556 C CA . THR A 1 313 ? 46.817 18.060 -13.091 1.00 51.22 313 THR A CA 1
ATOM 2557 C C . THR A 1 313 ? 48.338 17.836 -13.071 1.00 51.22 313 THR A C 1
ATOM 2559 O O . THR A 1 313 ? 49.025 18.339 -12.187 1.00 51.22 313 THR A O 1
ATOM 2562 N N . VAL A 1 314 ? 48.882 17.116 -14.057 1.00 51.62 314 VAL A N 1
ATOM 2563 C CA . VAL A 1 314 ? 50.329 16.882 -14.222 1.00 51.62 314 VAL A CA 1
ATOM 2564 C C . VAL A 1 314 ? 51.042 18.100 -14.823 1.00 51.62 314 VAL A C 1
ATOM 2566 O O . VAL A 1 314 ? 52.204 18.320 -14.516 1.00 51.62 314 VAL A O 1
ATOM 2569 N N . TRP A 1 315 ? 50.351 18.931 -15.608 1.00 44.28 315 TRP A N 1
ATOM 2570 C CA . TRP A 1 315 ? 50.907 20.165 -16.188 1.00 44.28 315 TRP A CA 1
ATOM 2571 C C . TRP A 1 315 ? 50.864 21.392 -15.245 1.00 44.28 315 TRP A C 1
ATOM 2573 O O . TRP A 1 315 ? 51.262 22.479 -15.653 1.00 44.28 315 TRP A O 1
ATOM 2583 N N . ILE A 1 316 ? 50.382 21.240 -14.001 1.00 48.44 316 ILE A N 1
ATOM 2584 C CA . ILE A 1 316 ? 50.308 22.306 -12.970 1.00 48.44 316 ILE A CA 1
ATOM 2585 C C . ILE A 1 316 ? 51.282 22.030 -11.790 1.00 48.44 316 ILE A C 1
ATOM 2587 O O . ILE A 1 316 ? 51.194 22.646 -10.730 1.00 48.44 316 ILE A O 1
ATOM 2591 N N . ARG A 1 317 ? 52.250 21.122 -11.952 1.00 39.06 317 ARG A N 1
ATOM 2592 C CA . ARG A 1 317 ? 53.387 20.938 -11.029 1.00 39.06 317 ARG A CA 1
ATOM 2593 C C . ARG A 1 317 ? 54.702 21.190 -11.743 1.00 39.06 317 ARG A C 1
ATOM 2595 O O . ARG A 1 317 ? 55.635 21.634 -11.045 1.00 39.06 317 ARG A O 1
#

Sequence (317 aa):
MQALLDLVEFNTSRDLVKINPDKSEILTVKYKNTVKATLNGQEISNVSNVKHIGIDRNGKNTVNIEERLRTAQRTIYSLLGPGLHAGRGFSTIVAHKIWNTYVTPRFLYGIEVQNLTHTYLLKLERYQRKVLKQIQGLPERTSTSALYTLIGGKPIELLLDRNYLALFMNIARLPESVEYKILRRQLLMAEQDSKTLASNARKFLEKYNLPTPKELLEEIPTKDKWKKMFKKASNDYWENTWRQELATQSTMKYLQVQHPVVDNPHNMWKSTRPKQHKVQRAEIKARLITGTFILQTNAMKFNKSEVLSNLQTVWIR

Radius of gyration: 26.12 Å; chains: 1; bounding box: 81×42×69 Å

Foldseek 3Di:
DQVVLVVVLVVCVVVVHADDLALAEAAAAPDPDDDFYDHPNHTHYYDQWDQDPNFIQGSPRDTPLVVLLVQLVVQVVVCVVQALFALPHFQLLVSVVCCVPGRVCSNCPPVLVDDDDPVSLVVSQLSVLVSLCRSLVHDSPFDPLLSLLARLADRPVLVSLVSLVVVLLVLLVCCPDPSVVVLVVCCVPPDCPDPDSQNVNQVSCVLLVHDHSVVCSVPPDDPVRVVVSSVVSVQVNSLVVSVVVLVVDPLQPQPDRDPSRHPDHDVLSVPQDGDSVSSVVSSQVSCNNRNNDQDVVNVVVVVVVVVVVVVVVVVVD

Organism: Dreissena polymorpha (NCBI:txid45954)

pLDDT: mean 86.49, std 10.69, range [39.06, 96.62]

Secondary structure (DSSP, 8-state):
-HHHHHHHHHHHHHTTPPP-STT-EEE-SS-------EETTEEPEEESEEEETTEEEETT----HHHHHHHHHHHHHHHHTTT-STTTSS-HHHHHHHIIIIIHHHHHTTTTTS---HHHHHHHHHHHHHHHHHHHT--TTS-HHHHHHHHTPPPHHHHHHHHHHHHHHHHHT-TTSHHHHHHHHHHHH--TTSSSHHHHHHHHHHHTTPPPHHHHHHS---HHHHHHHHHHHHHHHHHHHHHHHHHT-GGGTT-PPPSS-TT---HHHHT--S-HHHHHHHHHHHHHHTT-S--HHHHHHHHHHHHHHHHHHHTT-